Protein AF-A0A946MWN3-F1 (afdb_monomer_lite)

Structure (mmCIF, N/CA/C/O backbone):
data_AF-A0A946MWN3-F1
#
_entry.id   AF-A0A946MWN3-F1
#
loop_
_atom_site.group_PDB
_atom_site.id
_atom_site.type_symbol
_atom_site.label_atom_id
_atom_site.label_alt_id
_atom_site.label_comp_id
_atom_site.label_asym_id
_atom_site.label_entity_id
_atom_site.label_seq_id
_atom_site.pdbx_PDB_ins_code
_atom_site.Cartn_x
_atom_site.Cartn_y
_atom_site.Cartn_z
_atom_site.occupancy
_atom_site.B_iso_or_equiv
_atom_site.auth_seq_id
_atom_site.auth_comp_id
_atom_site.auth_asym_id
_atom_site.auth_atom_id
_atom_site.pdbx_PDB_model_num
ATOM 1 N N . MET A 1 1 ? -43.379 -12.597 64.087 1.00 39.34 1 MET A N 1
ATOM 2 C CA . MET A 1 1 ? -42.324 -12.100 63.186 1.00 39.34 1 MET A CA 1
ATOM 3 C C . MET A 1 1 ? -43.023 -11.659 61.920 1.00 39.34 1 MET A C 1
ATOM 5 O O . MET A 1 1 ? -43.486 -12.498 61.167 1.00 39.34 1 MET A O 1
ATOM 9 N N . THR A 1 2 ? -43.269 -10.362 61.793 1.00 41.56 2 THR A N 1
ATOM 10 C CA . THR A 1 2 ? -43.827 -9.764 60.580 1.00 41.56 2 THR A CA 1
ATOM 11 C C . THR A 1 2 ? -42.698 -9.641 59.570 1.00 41.56 2 THR A C 1
ATOM 13 O O . THR A 1 2 ? -41.766 -8.876 59.814 1.00 41.56 2 THR A O 1
ATOM 16 N N . ASP A 1 3 ? -42.780 -10.405 58.482 1.00 47.94 3 ASP A N 1
ATOM 17 C CA . ASP A 1 3 ? -41.996 -10.178 57.269 1.00 47.94 3 ASP A CA 1
ATOM 18 C C . ASP A 1 3 ? -42.293 -8.758 56.780 1.00 47.94 3 ASP A C 1
ATOM 20 O O . ASP A 1 3 ? -43.327 -8.482 56.167 1.00 47.94 3 ASP A O 1
ATOM 24 N N . GLN A 1 4 ? -41.401 -7.821 57.100 1.00 45.72 4 GLN A N 1
ATOM 25 C CA . GLN A 1 4 ? -41.305 -6.594 56.330 1.00 45.72 4 GLN A CA 1
ATOM 26 C C . GLN A 1 4 ? -40.763 -7.001 54.965 1.00 45.72 4 GLN A C 1
ATOM 28 O O . GLN A 1 4 ? -39.569 -7.252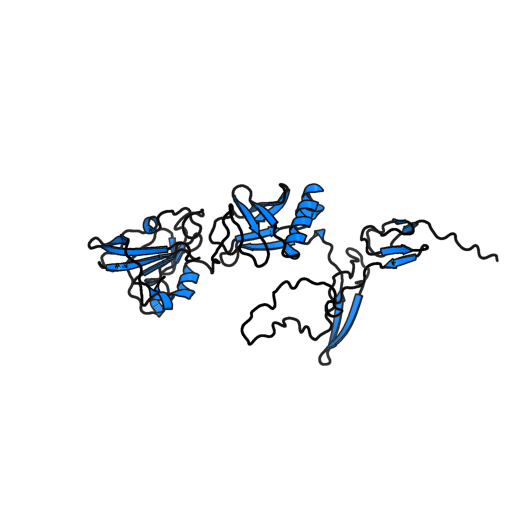 54.816 1.00 45.72 4 GLN A O 1
ATOM 33 N N . LEU A 1 5 ? -41.660 -7.078 53.980 1.00 51.81 5 LEU A N 1
ATOM 34 C CA . LEU A 1 5 ? -41.305 -7.027 52.568 1.00 51.81 5 LEU A CA 1
ATOM 35 C C . LEU A 1 5 ? -40.381 -5.820 52.381 1.00 51.81 5 LEU A C 1
ATOM 37 O O . LEU A 1 5 ? -40.824 -4.672 52.428 1.00 51.81 5 LEU A O 1
ATOM 41 N N . SER A 1 6 ? -39.084 -6.101 52.263 1.00 56.81 6 SER A N 1
ATOM 42 C CA . SER A 1 6 ? -38.049 -5.127 51.941 1.00 56.81 6 SER A CA 1
ATOM 43 C C . SER A 1 6 ? -38.525 -4.316 50.737 1.00 56.81 6 SER A C 1
ATOM 45 O O . SER A 1 6 ? -38.844 -4.884 49.691 1.00 56.81 6 SER A O 1
ATOM 47 N N . ALA A 1 7 ? -38.655 -2.998 50.905 1.00 61.56 7 ALA A N 1
ATOM 48 C CA . ALA A 1 7 ? -38.989 -2.107 49.806 1.00 61.56 7 ALA A CA 1
ATOM 49 C C . ALA A 1 7 ? -37.943 -2.309 48.700 1.00 61.56 7 ALA A C 1
ATOM 51 O O . ALA A 1 7 ? -36.755 -2.070 48.927 1.00 61.56 7 ALA A O 1
ATOM 52 N N . LYS A 1 8 ? -38.379 -2.809 47.535 1.00 62.56 8 LYS A N 1
ATOM 53 C CA . LYS A 1 8 ? -37.501 -3.061 46.387 1.00 62.56 8 LYS A CA 1
ATOM 54 C C . LYS A 1 8 ? -36.725 -1.784 46.063 1.00 62.56 8 LYS A C 1
ATOM 56 O O . LYS A 1 8 ? -37.310 -0.707 45.963 1.00 62.56 8 LYS A O 1
ATOM 61 N N . ALA A 1 9 ? -35.404 -1.903 45.961 1.00 65.94 9 ALA A N 1
ATOM 62 C CA . ALA A 1 9 ? -34.523 -0.755 45.817 1.00 65.94 9 ALA A CA 1
ATOM 63 C C . ALA A 1 9 ? -34.745 -0.056 44.464 1.00 65.94 9 ALA A C 1
ATOM 65 O O . ALA A 1 9 ? -34.622 -0.680 43.414 1.00 65.94 9 ALA A O 1
ATOM 66 N N . GLU A 1 10 ? -34.997 1.260 44.480 1.00 81.38 10 GLU A N 1
ATOM 67 C CA . GLU A 1 10 ? -35.130 2.078 43.256 1.00 81.38 10 GLU A CA 1
ATOM 68 C C . GLU A 1 10 ? -33.857 2.074 42.392 1.00 81.38 10 GLU A C 1
ATOM 70 O O . GLU A 1 10 ? -33.900 2.359 41.193 1.00 81.38 10 GLU A O 1
ATOM 75 N N . LYS A 1 11 ? -32.707 1.768 43.006 1.00 91.38 11 LYS A N 1
ATOM 76 C CA . LYS A 1 11 ? -31.413 1.608 42.347 1.00 91.38 11 LYS A CA 1
ATOM 77 C C . LYS A 1 11 ? -30.699 0.381 42.885 1.00 91.38 11 LYS A C 1
ATOM 79 O O . LYS A 1 11 ? -30.586 0.215 44.097 1.00 91.38 11 LYS A O 1
ATOM 84 N N . ILE A 1 12 ? -30.126 -0.398 41.980 1.00 93.69 12 ILE A N 1
ATOM 85 C CA . ILE A 1 12 ? -29.224 -1.502 42.314 1.00 93.69 12 ILE A CA 1
ATOM 86 C C . ILE A 1 12 ? -27.789 -1.130 41.963 1.00 93.69 12 ILE A C 1
ATOM 88 O O . ILE A 1 12 ? -27.546 -0.349 41.040 1.00 93.69 12 ILE A O 1
ATOM 92 N N . ARG A 1 13 ? -26.828 -1.698 42.691 1.00 93.38 13 ARG A N 1
ATOM 93 C CA . ARG A 1 13 ? -25.418 -1.665 42.302 1.00 93.38 13 ARG A CA 1
ATOM 94 C C . ARG A 1 13 ? -25.138 -2.915 41.478 1.00 93.38 13 ARG A C 1
ATOM 96 O O . ARG A 1 13 ? -25.217 -4.015 42.010 1.00 93.38 13 ARG A O 1
ATOM 103 N N . CYS A 1 14 ? -24.837 -2.739 40.198 1.00 90.00 14 CYS A N 1
ATOM 104 C CA . CYS A 1 14 ? -24.440 -3.841 39.333 1.00 90.00 14 CYS A CA 1
ATOM 105 C C . CYS A 1 14 ? -23.093 -4.396 39.805 1.00 90.00 14 CYS A C 1
ATOM 107 O O . CYS A 1 14 ? -22.176 -3.627 40.075 1.00 90.00 14 CYS A O 1
ATOM 109 N N . ASP A 1 15 ? -22.959 -5.712 39.898 1.00 87.19 15 ASP A N 1
ATOM 110 C CA . ASP A 1 15 ? -21.719 -6.402 40.260 1.00 87.19 15 ASP A CA 1
ATOM 111 C C . ASP A 1 15 ? -21.179 -7.272 39.112 1.00 87.19 15 ASP A C 1
ATOM 113 O O . ASP A 1 15 ? -20.209 -8.012 39.289 1.00 87.19 15 ASP A O 1
ATOM 117 N N . ALA A 1 16 ? -21.761 -7.155 37.915 1.00 82.94 16 ALA A N 1
ATOM 118 C CA . ALA A 1 16 ? -21.372 -7.934 36.744 1.00 82.94 16 ALA A CA 1
ATOM 119 C C . ALA A 1 16 ? -19.971 -7.597 36.199 1.00 82.94 16 ALA A C 1
ATOM 121 O O . ALA A 1 16 ? -19.378 -8.418 35.504 1.00 82.94 16 ALA A O 1
ATOM 122 N N . CYS A 1 17 ? -19.433 -6.409 36.499 1.00 80.31 17 CYS A N 1
ATOM 123 C CA . CYS A 1 17 ? -18.080 -6.000 36.113 1.00 80.31 17 CYS A CA 1
ATOM 124 C C . CYS A 1 17 ? -17.474 -4.987 37.112 1.00 80.31 17 CYS A C 1
ATOM 126 O O . CYS A 1 17 ? -18.215 -4.394 37.908 1.00 80.31 17 CYS A O 1
ATOM 128 N N . PRO A 1 18 ? -16.153 -4.717 37.045 1.00 79.38 18 PRO A N 1
ATOM 129 C CA . PRO A 1 18 ? -15.449 -3.806 37.962 1.00 79.38 18 PRO A CA 1
ATOM 130 C C . PRO A 1 18 ? -15.967 -2.370 38.033 1.00 79.38 18 PRO A C 1
ATOM 132 O O . PRO A 1 18 ? -15.724 -1.683 39.023 1.00 79.38 18 PRO A O 1
ATOM 135 N N . VAL A 1 19 ? -16.683 -1.900 37.007 1.00 83.12 19 VAL A N 1
ATOM 136 C CA . VAL A 1 19 ? -17.247 -0.538 36.975 1.00 83.12 19 VAL A CA 1
ATOM 137 C C . VAL A 1 19 ? -18.276 -0.337 38.089 1.00 83.12 19 VAL A C 1
ATOM 139 O O . VAL A 1 19 ? -18.429 0.767 38.606 1.00 83.12 19 VAL A O 1
ATOM 142 N N . MET A 1 20 ? -18.982 -1.404 38.467 1.00 87.50 20 MET A N 1
ATOM 143 C CA . MET A 1 20 ? -19.969 -1.415 39.545 1.00 87.50 20 MET A CA 1
ATOM 144 C C . MET A 1 20 ? -20.998 -0.269 39.494 1.00 87.50 20 MET A C 1
ATOM 146 O O . MET A 1 20 ? -21.282 0.381 40.505 1.00 87.50 20 MET A O 1
ATOM 150 N N . CYS A 1 21 ? -21.529 0.015 38.299 1.00 90.88 21 CYS A N 1
ATOM 151 C CA . CYS A 1 21 ? -22.448 1.133 38.080 1.00 90.88 21 CYS A CA 1
ATOM 152 C C . CYS A 1 21 ? -23.770 0.985 38.861 1.00 90.88 21 CYS A C 1
ATOM 154 O O . CYS A 1 21 ? -24.238 -0.124 39.125 1.00 90.88 21 CYS A O 1
ATOM 156 N N . PHE A 1 22 ? -24.389 2.118 39.207 1.00 94.62 22 PHE A N 1
ATOM 157 C CA . PHE A 1 22 ? -25.730 2.144 39.793 1.00 94.62 22 PHE A CA 1
ATOM 158 C C . PHE A 1 22 ? -26.790 2.235 38.697 1.00 94.62 22 PHE A C 1
ATOM 160 O O . PHE A 1 22 ? -26.746 3.148 37.872 1.00 94.62 22 PHE A O 1
ATOM 167 N N . ILE A 1 23 ? -27.759 1.323 38.724 1.00 95.06 23 ILE A N 1
ATOM 168 C CA . ILE A 1 23 ? -28.801 1.200 37.706 1.00 95.06 23 ILE A CA 1
ATOM 169 C C . ILE A 1 23 ? -30.158 1.487 38.346 1.00 95.06 23 ILE A C 1
ATOM 171 O O . ILE A 1 23 ? -30.576 0.792 39.272 1.00 95.06 23 ILE A O 1
ATOM 175 N N . ALA A 1 24 ? -30.834 2.534 37.874 1.00 94.62 24 ALA A N 1
ATOM 176 C CA . ALA A 1 24 ? -32.193 2.858 38.304 1.00 94.62 24 ALA A CA 1
ATOM 177 C C . ALA A 1 24 ? -33.219 1.895 37.699 1.00 94.62 24 ALA A C 1
ATOM 179 O O . ALA A 1 24 ? -32.980 1.339 36.630 1.00 94.62 24 ALA A O 1
ATOM 180 N N . GLU A 1 25 ? -34.352 1.717 38.375 1.00 94.00 25 GLU A N 1
ATOM 181 C CA . GLU A 1 25 ? -35.464 0.885 37.899 1.00 94.00 25 GLU A CA 1
ATOM 182 C C . GLU A 1 25 ? -35.840 1.201 36.440 1.00 94.00 25 GLU A C 1
ATOM 184 O O . GLU A 1 25 ? -35.997 2.365 36.054 1.00 94.00 25 GLU A O 1
ATOM 189 N N . GLY A 1 26 ? -35.952 0.154 35.618 1.00 91.50 26 GLY A N 1
ATOM 190 C CA . GLY A 1 26 ? -36.288 0.260 34.198 1.00 91.50 26 GLY A CA 1
ATOM 191 C C . GLY A 1 26 ? -35.200 0.893 33.323 1.00 91.50 26 GLY A C 1
ATOM 192 O O . GLY A 1 26 ? -35.480 1.257 32.179 1.00 91.50 26 GLY A O 1
ATOM 193 N N . LYS A 1 27 ? -33.973 1.071 33.833 1.00 94.12 27 LYS A N 1
ATOM 194 C CA . LYS A 1 27 ? -32.821 1.575 33.070 1.00 94.12 27 LYS A CA 1
ATOM 195 C C . LYS A 1 27 ? -31.782 0.487 32.842 1.00 94.12 27 LYS A C 1
ATOM 197 O O . LYS A 1 27 ? -31.680 -0.467 33.612 1.00 94.12 27 LYS A O 1
ATOM 202 N N . SER A 1 28 ? -30.996 0.670 31.788 1.00 93.19 28 SER A N 1
ATOM 203 C CA . SER A 1 28 ? -29.777 -0.083 31.542 1.00 93.19 28 SER A CA 1
ATOM 204 C C . SER A 1 28 ? -28.592 0.520 32.305 1.00 93.19 28 SER A C 1
ATOM 206 O O . SER A 1 28 ? -28.575 1.703 32.659 1.00 93.19 28 SER A O 1
ATOM 208 N N . GLY A 1 29 ? -27.609 -0.320 32.615 1.00 90.44 29 GLY A N 1
ATOM 209 C CA . GLY A 1 29 ? -26.315 0.100 33.135 1.00 90.44 29 GLY A CA 1
ATOM 210 C C . GLY A 1 29 ? -25.422 0.675 32.040 1.00 90.44 29 GLY A C 1
ATOM 211 O O . GLY A 1 29 ? -25.755 0.632 30.865 1.00 90.44 29 GLY A O 1
ATOM 212 N N . ALA A 1 30 ? -24.238 1.156 32.420 1.00 86.38 30 ALA A N 1
ATOM 213 C CA . ALA A 1 30 ? -23.330 1.867 31.510 1.00 86.38 30 ALA A CA 1
ATOM 214 C C . ALA A 1 30 ? -22.860 1.061 30.279 1.00 86.38 30 ALA A C 1
ATOM 216 O O . ALA A 1 30 ? -22.346 1.646 29.335 1.00 86.38 30 ALA A O 1
ATOM 217 N N . CYS A 1 31 ? -22.992 -0.267 30.308 1.00 82.75 31 CYS A N 1
ATOM 218 C CA . CYS A 1 31 ? -22.649 -1.151 29.193 1.00 82.75 31 CYS A CA 1
ATOM 219 C C . CYS A 1 31 ? -23.854 -1.551 28.330 1.00 82.75 31 CYS A C 1
ATOM 221 O O . CYS A 1 31 ? -23.680 -2.348 27.418 1.00 82.75 31 CYS A O 1
ATOM 223 N N . ASP A 1 32 ? -25.066 -1.118 28.684 1.00 86.69 32 ASP A N 1
ATOM 224 C CA . ASP A 1 32 ? -26.346 -1.512 28.081 1.00 86.69 32 ASP A CA 1
ATOM 225 C C . ASP A 1 32 ? -26.702 -3.014 28.108 1.00 86.69 32 ASP A C 1
ATOM 227 O O . ASP A 1 32 ? -27.804 -3.403 27.734 1.00 86.69 32 ASP A O 1
ATOM 231 N N . ARG A 1 33 ? -25.834 -3.868 28.666 1.00 84.50 33 ARG A N 1
ATOM 232 C CA . ARG A 1 33 ? -26.037 -5.329 28.758 1.00 84.50 33 ARG A CA 1
ATOM 233 C C . ARG A 1 33 ? -26.806 -5.791 29.974 1.00 84.50 33 ARG A C 1
ATOM 235 O O . ARG A 1 33 ? -27.257 -6.931 30.005 1.00 84.50 33 ARG A O 1
ATOM 242 N N . TYR A 1 34 ? -26.896 -4.950 30.993 1.00 89.44 34 TYR A N 1
ATOM 243 C CA . TYR A 1 34 ? -27.594 -5.267 32.228 1.00 89.44 34 TYR A CA 1
ATOM 244 C C . TYR A 1 34 ? -28.577 -4.160 32.557 1.00 89.44 34 TYR A C 1
ATOM 246 O O . TYR A 1 34 ? -28.272 -2.989 32.340 1.00 89.44 34 TYR A O 1
ATOM 254 N N . ALA A 1 35 ? -29.725 -4.520 33.112 1.00 93.25 35 ALA A N 1
ATOM 255 C CA . ALA A 1 35 ? -30.740 -3.580 33.558 1.00 93.25 35 ALA A CA 1
ATOM 256 C C . ALA A 1 35 ? -31.248 -3.929 34.949 1.00 93.25 35 ALA A C 1
ATOM 258 O O . ALA A 1 35 ? -31.127 -5.066 35.403 1.00 93.25 35 ALA A O 1
ATOM 259 N N . ASN A 1 36 ? -31.823 -2.928 35.607 1.00 94.81 36 ASN A N 1
ATOM 260 C CA . ASN A 1 36 ? -32.589 -3.125 36.826 1.00 94.81 36 ASN A CA 1
ATOM 261 C C . ASN A 1 36 ? -34.055 -3.351 36.455 1.00 94.81 36 ASN A C 1
ATOM 263 O O . ASN A 1 36 ? -34.690 -2.452 35.896 1.00 94.81 36 ASN A O 1
ATOM 267 N N . HIS A 1 37 ? -34.574 -4.534 36.765 1.00 93.38 37 HIS A N 1
ATOM 268 C CA . HIS A 1 37 ? -35.987 -4.845 36.612 1.00 93.38 37 HIS A CA 1
ATOM 269 C C . HIS A 1 37 ? -36.546 -5.365 37.931 1.00 93.38 37 HIS A C 1
ATOM 271 O O . HIS A 1 37 ? -36.250 -6.479 38.352 1.00 93.38 37 HIS A O 1
ATOM 277 N N . GLY A 1 38 ? -37.349 -4.547 38.604 1.00 90.38 38 GLY A N 1
ATOM 278 C CA . GLY A 1 38 ? -37.934 -4.882 39.894 1.00 90.38 38 GLY A CA 1
ATOM 279 C C . GLY A 1 38 ? -36.901 -5.086 41.003 1.00 90.38 38 GLY A C 1
ATOM 280 O O . GLY A 1 38 ? -37.138 -5.916 41.882 1.00 90.38 38 GLY A O 1
ATOM 281 N N . GLY A 1 39 ? -35.780 -4.363 40.980 1.00 90.00 39 GLY A N 1
ATOM 282 C CA . GLY A 1 39 ? -34.673 -4.548 41.924 1.00 90.00 39 GLY A CA 1
ATOM 283 C C . GLY A 1 39 ? -33.753 -5.733 41.608 1.00 90.00 39 GLY A C 1
ATOM 284 O O . GLY A 1 39 ? -32.830 -5.988 42.380 1.00 90.00 39 GLY A O 1
ATOM 285 N N . ASP A 1 40 ? -33.981 -6.438 40.497 1.00 90.81 40 ASP A N 1
ATOM 286 C CA . ASP A 1 40 ? -33.158 -7.557 40.050 1.00 90.81 40 ASP A CA 1
ATOM 287 C C . ASP A 1 40 ? -32.249 -7.127 38.890 1.00 90.81 40 ASP A C 1
ATOM 289 O O . ASP A 1 40 ? -32.667 -6.418 37.969 1.00 90.81 40 ASP A O 1
ATOM 293 N N . LEU A 1 41 ? -30.988 -7.567 38.925 1.00 90.56 41 LEU A N 1
ATOM 294 C CA . LEU A 1 41 ? -30.047 -7.368 37.826 1.00 90.56 41 LEU A CA 1
ATOM 295 C C . LEU A 1 41 ? -30.332 -8.396 36.727 1.00 90.56 41 LEU A C 1
ATOM 297 O O . LEU A 1 41 ? -30.008 -9.574 36.873 1.00 90.56 41 LEU A O 1
ATOM 301 N N . ILE A 1 42 ? -30.904 -7.952 35.612 1.00 90.62 42 ILE A N 1
ATOM 302 C CA . ILE A 1 42 ? -31.195 -8.809 34.459 1.00 90.62 42 ILE A CA 1
ATOM 303 C C . ILE A 1 42 ? -30.223 -8.531 33.316 1.00 90.62 42 ILE A C 1
ATOM 305 O O . ILE A 1 42 ? -29.808 -7.391 33.114 1.00 90.62 42 ILE A O 1
ATOM 309 N N . ARG A 1 43 ? -29.862 -9.565 32.550 1.00 86.31 43 ARG A N 1
ATOM 310 C CA . ARG A 1 43 ? -29.075 -9.415 31.320 1.00 86.31 43 ARG A CA 1
ATOM 311 C C . ARG A 1 43 ? -30.012 -9.108 30.148 1.00 86.31 43 ARG A C 1
ATOM 313 O O . ARG A 1 43 ? -31.004 -9.805 29.968 1.00 86.31 43 ARG A O 1
ATOM 320 N N . LEU A 1 44 ? -29.689 -8.079 29.372 1.00 85.00 44 LEU A N 1
ATOM 321 C CA . LEU A 1 44 ? -30.447 -7.630 28.203 1.00 85.00 44 LEU A CA 1
ATOM 322 C C . LEU A 1 44 ? -29.923 -8.205 26.884 1.00 85.00 44 LEU A C 1
ATOM 324 O O . LEU A 1 44 ? -30.694 -8.342 25.941 1.00 85.00 44 LEU A O 1
ATOM 328 N N . ASP A 1 45 ? -28.632 -8.533 26.824 1.00 76.00 45 ASP A N 1
ATOM 329 C CA . ASP A 1 45 ? -27.951 -8.909 25.583 1.00 76.00 45 ASP A CA 1
ATOM 330 C C . ASP A 1 45 ? -27.464 -10.370 25.649 1.00 76.00 45 ASP A C 1
ATOM 332 O O . ASP A 1 45 ? -26.674 -10.703 26.546 1.00 76.00 45 ASP A O 1
ATOM 336 N N . PRO A 1 46 ? -27.957 -11.281 24.790 1.00 73.56 46 PRO A N 1
ATOM 337 C CA . PRO A 1 46 ? -27.544 -12.679 24.804 1.00 73.56 46 PRO A CA 1
ATOM 338 C C . PRO A 1 46 ? -26.110 -12.864 24.286 1.00 73.56 46 PRO A C 1
ATOM 340 O O . PRO A 1 46 ? -25.561 -12.039 23.560 1.00 73.56 46 PRO A O 1
ATOM 343 N N . LEU A 1 47 ? -25.499 -13.996 24.640 1.00 74.88 47 LEU A N 1
ATOM 344 C CA . LEU A 1 47 ? -24.249 -14.422 24.013 1.00 74.88 47 LEU A CA 1
ATOM 345 C C . LEU A 1 47 ? -24.479 -14.651 22.513 1.00 74.88 47 LEU A C 1
ATOM 347 O O . LEU A 1 47 ? -25.421 -15.350 22.134 1.00 74.88 47 LEU A O 1
ATOM 351 N N . THR A 1 48 ? -23.606 -14.102 21.668 1.00 69.75 48 THR A N 1
ATOM 352 C CA . THR A 1 48 ? -23.730 -14.259 20.216 1.00 69.75 48 THR A CA 1
ATOM 353 C C . THR A 1 48 ? -23.158 -15.603 19.764 1.00 69.75 48 THR A C 1
ATOM 355 O O . THR A 1 48 ? -21.945 -15.830 19.797 1.00 69.75 48 THR A O 1
ATOM 358 N N . VAL A 1 49 ? -24.047 -16.479 19.292 1.00 71.31 49 VAL A N 1
ATOM 359 C CA . VAL A 1 49 ? -23.715 -17.733 18.597 1.00 71.31 49 VAL A CA 1
ATOM 360 C C . VAL A 1 49 ? -23.980 -17.512 17.111 1.00 71.31 49 VAL A C 1
ATOM 362 O O . VAL A 1 49 ? -25.136 -17.328 16.726 1.00 71.31 49 VAL A O 1
ATOM 365 N N . ILE A 1 50 ? -22.938 -17.484 16.277 1.00 66.50 50 ILE A N 1
ATOM 366 C CA . ILE A 1 50 ? -23.062 -17.123 14.851 1.00 66.50 50 ILE A CA 1
ATOM 367 C C . ILE A 1 50 ? -24.037 -18.071 14.133 1.00 66.50 50 ILE A C 1
ATOM 369 O O . ILE A 1 50 ? -24.895 -17.636 13.367 1.00 66.50 50 ILE A O 1
ATOM 373 N N . GLU A 1 51 ? -23.984 -19.360 14.459 1.00 65.88 51 GLU A N 1
ATOM 374 C CA . GLU A 1 51 ? -24.808 -20.420 13.876 1.00 65.88 51 GLU A CA 1
ATOM 375 C C . GLU A 1 51 ? -26.295 -20.302 14.246 1.00 65.88 51 GLU A C 1
ATOM 377 O O . GLU A 1 51 ? -27.137 -20.934 13.612 1.00 65.88 51 GLU A O 1
ATOM 382 N N . SER A 1 52 ? -26.645 -19.474 15.239 1.00 62.84 52 SER A N 1
ATOM 383 C CA . SER A 1 52 ? -28.043 -19.213 15.610 1.00 62.84 52 SER A CA 1
ATOM 384 C C . SER A 1 52 ? -28.771 -18.247 14.660 1.00 62.84 52 SER A C 1
ATOM 386 O O . SER A 1 52 ? -29.951 -17.964 14.863 1.00 62.84 52 SER A O 1
ATOM 388 N N . GLY A 1 53 ? -28.100 -17.771 13.602 1.00 59.31 53 GLY A N 1
ATOM 389 C CA . GLY A 1 53 ? -28.697 -16.918 12.570 1.00 59.31 53 GLY A CA 1
ATOM 390 C C . GLY A 1 53 ? -28.682 -15.425 12.901 1.00 59.31 53 GLY A C 1
ATOM 391 O O . GLY A 1 53 ? -29.506 -14.674 12.379 1.00 59.31 53 GLY A O 1
ATOM 392 N N . VAL A 1 54 ? -27.766 -14.985 13.769 1.00 61.84 54 VAL A N 1
ATOM 393 C CA . VAL A 1 54 ? -27.571 -13.558 14.065 1.00 61.84 54 VAL A CA 1
ATOM 394 C C . VAL A 1 54 ? -27.085 -12.793 12.823 1.00 61.84 54 VAL A C 1
ATOM 396 O O . VAL A 1 54 ? -26.283 -13.330 12.055 1.00 61.84 54 VAL A O 1
ATOM 399 N N . PRO A 1 55 ? -27.529 -11.539 12.602 1.00 60.25 55 PRO A N 1
ATOM 400 C CA . PRO A 1 55 ? -26.990 -10.707 11.532 1.00 60.25 55 PRO A CA 1
ATOM 401 C C . PRO A 1 55 ? -25.481 -10.502 11.722 1.00 60.25 55 PRO A C 1
ATOM 403 O O . PRO A 1 55 ? -25.051 -9.904 12.705 1.00 60.25 55 PRO A O 1
ATOM 406 N N . ALA A 1 56 ? -24.677 -11.000 10.785 1.00 63.56 56 ALA A N 1
ATOM 407 C CA . ALA A 1 56 ? -23.223 -10.885 10.806 1.00 63.56 56 ALA A CA 1
ATOM 408 C C . ALA A 1 56 ? -22.707 -10.484 9.421 1.00 63.56 56 ALA A C 1
ATOM 410 O O . ALA A 1 56 ? -23.215 -10.943 8.395 1.00 63.56 56 ALA A O 1
ATOM 411 N N . VAL A 1 57 ? -21.682 -9.633 9.386 1.00 56.34 57 VAL A N 1
ATOM 412 C CA . VAL A 1 57 ? -20.999 -9.264 8.143 1.00 56.34 57 VAL A CA 1
ATOM 413 C C . VAL A 1 57 ? -19.890 -10.277 7.890 1.00 56.34 57 VAL A C 1
ATOM 415 O O . VAL A 1 57 ? -18.945 -10.387 8.670 1.00 56.34 57 VAL A O 1
ATOM 418 N N . ALA A 1 58 ? -19.985 -11.017 6.786 1.00 61.88 58 ALA A N 1
ATOM 419 C CA . ALA A 1 58 ? -18.884 -11.860 6.340 1.00 61.88 58 ALA A CA 1
ATOM 420 C C . ALA A 1 58 ? -17.699 -10.969 5.927 1.00 61.88 58 ALA A C 1
ATOM 422 O O . ALA A 1 58 ? -17.795 -10.189 4.974 1.00 61.88 58 ALA A O 1
ATOM 423 N N . PHE A 1 59 ? -16.587 -11.077 6.660 1.00 48.22 59 PHE A N 1
ATOM 424 C CA . PHE A 1 59 ? -15.364 -10.312 6.390 1.00 48.22 59 PHE A CA 1
ATOM 425 C C . PHE A 1 59 ? -14.671 -10.766 5.091 1.00 48.22 59 PHE A C 1
ATOM 427 O O . PHE A 1 59 ? -14.079 -9.953 4.387 1.00 48.22 59 PHE A O 1
ATOM 434 N N . LEU A 1 60 ? -14.812 -12.045 4.728 1.00 51.44 60 LEU A N 1
ATOM 435 C CA . LEU A 1 60 ? -14.410 -12.597 3.435 1.00 51.44 60 LEU A CA 1
ATOM 436 C C . LEU A 1 60 ? -15.674 -12.968 2.657 1.00 51.44 60 LEU A C 1
ATOM 438 O O . LEU A 1 60 ? -16.473 -13.787 3.110 1.00 51.44 60 LEU A O 1
ATOM 442 N N . GLY A 1 61 ? -15.884 -12.325 1.509 1.00 49.38 61 GLY A N 1
ATOM 443 C CA . GLY A 1 61 ? -17.005 -12.646 0.635 1.00 49.38 61 GLY A CA 1
ATOM 444 C C . GLY A 1 61 ? -16.850 -14.056 0.075 1.00 49.38 61 GLY A C 1
ATOM 445 O O . GLY A 1 61 ? -15.851 -14.362 -0.562 1.00 49.38 61 GLY A O 1
ATOM 446 N N . THR A 1 62 ? -17.862 -14.898 0.245 1.00 47.22 62 THR A N 1
ATOM 447 C CA . THR A 1 62 ? -18.018 -16.178 -0.469 1.00 47.22 62 THR A CA 1
ATOM 448 C C . THR A 1 62 ? -18.460 -15.982 -1.930 1.00 47.22 62 THR A C 1
ATOM 450 O O . THR A 1 62 ? -19.082 -16.861 -2.521 1.00 47.22 62 THR A O 1
ATOM 453 N N . GLY A 1 63 ? -18.174 -14.816 -2.516 1.00 44.91 63 GLY A N 1
ATOM 454 C CA . GLY A 1 63 ? -18.482 -14.491 -3.905 1.00 44.91 63 GLY A CA 1
ATOM 455 C C . GLY A 1 63 ? -17.286 -14.792 -4.802 1.00 44.91 63 GLY A C 1
ATOM 456 O O . GLY A 1 63 ? -16.253 -14.145 -4.666 1.00 44.91 63 GLY A O 1
ATOM 457 N N . ASP A 1 64 ? -17.463 -15.761 -5.702 1.00 46.44 64 ASP A N 1
ATOM 458 C CA . ASP A 1 64 ? -16.605 -16.094 -6.850 1.00 46.44 64 ASP A CA 1
ATOM 459 C C . ASP A 1 64 ? -15.192 -16.648 -6.569 1.00 46.44 64 ASP A C 1
ATOM 461 O O . ASP A 1 64 ? -14.214 -16.264 -7.210 1.00 46.44 64 ASP A O 1
ATOM 465 N N . ALA A 1 65 ? -15.074 -17.645 -5.683 1.00 43.19 65 ALA A N 1
ATOM 466 C CA . ALA A 1 65 ? -13.897 -18.521 -5.667 1.00 43.19 65 ALA A CA 1
ATOM 467 C C . ALA A 1 65 ? -14.060 -19.688 -6.676 1.00 43.19 65 ALA A C 1
ATOM 469 O O . ALA A 1 65 ? -15.054 -20.420 -6.599 1.00 43.19 65 ALA A O 1
ATOM 470 N N . PRO A 1 66 ? -13.098 -19.918 -7.598 1.00 42.50 66 PRO A N 1
ATOM 471 C CA . PRO A 1 66 ? -13.063 -21.108 -8.442 1.00 42.50 66 PRO A CA 1
ATOM 472 C C . PRO A 1 66 ? -12.924 -22.365 -7.575 1.00 42.50 66 PRO A C 1
ATOM 474 O O . PRO A 1 66 ? -12.145 -22.404 -6.626 1.00 42.50 66 PRO A O 1
ATOM 477 N N . SER A 1 67 ? -13.691 -23.393 -7.926 1.00 55.31 67 SER A N 1
ATOM 478 C CA . SER A 1 67 ? -13.720 -24.741 -7.348 1.00 55.31 67 SER A CA 1
ATOM 479 C C . SER A 1 67 ? -12.403 -25.239 -6.725 1.00 55.31 67 SER A C 1
ATOM 481 O O . SER A 1 67 ? -11.410 -25.396 -7.437 1.00 55.31 67 SER A O 1
ATOM 483 N N . GLY A 1 68 ? -12.441 -25.627 -5.442 1.00 50.59 68 GLY A N 1
ATOM 484 C CA . GLY A 1 68 ? -11.465 -26.569 -4.872 1.00 50.59 68 GLY A CA 1
ATOM 485 C C . GLY A 1 68 ? -11.045 -26.367 -3.415 1.00 50.59 68 GLY A C 1
ATOM 486 O O . GLY A 1 68 ? -10.384 -27.244 -2.869 1.00 50.59 68 GLY A O 1
ATOM 487 N N . TRP A 1 69 ? -11.436 -25.270 -2.769 1.00 52.47 69 TRP A N 1
ATOM 488 C CA . TRP A 1 69 ? -11.212 -25.042 -1.338 1.00 52.47 69 TRP A CA 1
ATOM 489 C C . TRP A 1 69 ? -12.522 -24.576 -0.700 1.00 52.47 69 TRP A C 1
ATOM 491 O O . TRP A 1 69 ? -13.137 -23.641 -1.204 1.00 52.47 69 TRP A O 1
ATOM 501 N N . ASP A 1 70 ? -12.980 -25.234 0.369 1.00 53.28 70 ASP A N 1
ATOM 502 C CA . ASP A 1 70 ? -14.239 -24.881 1.048 1.00 53.28 70 ASP A CA 1
ATOM 503 C C . ASP A 1 70 ? -14.082 -23.741 2.072 1.00 53.28 70 ASP A C 1
ATOM 505 O O . ASP A 1 70 ? -15.053 -23.365 2.725 1.00 53.28 70 ASP A O 1
ATOM 509 N N . GLY A 1 71 ? -12.879 -23.159 2.180 1.00 52.81 71 GLY A N 1
ATOM 510 C CA . GLY A 1 71 ? -12.613 -21.953 2.968 1.00 52.81 71 GLY A CA 1
ATOM 511 C C . GLY A 1 71 ? -12.599 -22.161 4.482 1.00 52.81 71 GLY A C 1
ATOM 512 O O . GLY A 1 71 ? -12.478 -21.188 5.228 1.00 52.81 71 GLY A O 1
ATOM 513 N N . ASP A 1 72 ? -12.728 -23.399 4.961 1.00 54.28 72 ASP A N 1
ATOM 514 C CA . ASP A 1 72 ? -13.040 -23.644 6.363 1.00 54.28 72 ASP A CA 1
ATOM 515 C C . ASP A 1 72 ? -11.790 -23.695 7.262 1.00 54.28 72 ASP A C 1
ATOM 517 O O . ASP A 1 72 ? -11.254 -24.755 7.587 1.00 54.28 72 ASP A O 1
ATOM 521 N N . MET A 1 73 ? -11.301 -22.521 7.678 1.00 46.69 73 MET A N 1
ATOM 522 C CA . MET A 1 73 ? -10.132 -22.398 8.567 1.00 46.69 73 MET A CA 1
ATOM 523 C C . MET A 1 73 ? -10.385 -22.881 10.010 1.00 46.69 73 MET A C 1
ATOM 525 O O . MET A 1 73 ? -9.427 -23.110 10.747 1.00 46.69 73 MET A O 1
ATOM 529 N N . ILE A 1 74 ? -11.648 -23.009 10.430 1.00 49.84 74 ILE A N 1
ATOM 530 C CA . ILE A 1 74 ? -12.068 -23.218 11.833 1.00 49.84 74 ILE A CA 1
ATOM 531 C C . ILE A 1 74 ? -13.039 -24.390 12.020 1.00 49.84 74 ILE A C 1
ATOM 533 O O . ILE A 1 74 ? -13.438 -24.685 13.144 1.00 49.84 74 ILE A O 1
ATOM 537 N N . GLN A 1 75 ? -13.372 -25.101 10.945 1.00 53.25 75 GLN A N 1
ATOM 538 C CA . GLN A 1 75 ? -14.402 -26.132 10.917 1.00 53.25 75 GLN A CA 1
ATOM 539 C C . GLN A 1 75 ? -15.785 -25.593 11.322 1.00 53.25 75 GLN A C 1
ATOM 541 O O . GLN A 1 75 ? -16.358 -26.057 12.302 1.00 53.25 75 GLN A O 1
ATOM 546 N N . ALA A 1 76 ? -16.349 -24.651 10.559 1.00 51.59 76 ALA A N 1
ATOM 547 C CA . ALA A 1 76 ? -17.660 -24.005 10.738 1.00 51.59 76 ALA A CA 1
ATOM 548 C C . ALA A 1 76 ? -18.870 -24.967 10.824 1.00 51.59 76 ALA A C 1
ATOM 550 O O . ALA A 1 76 ? -19.999 -24.542 11.054 1.00 51.59 76 ALA A O 1
ATOM 551 N N . ARG A 1 77 ? -18.659 -26.281 10.659 1.00 53.38 77 ARG A N 1
ATOM 552 C CA . ARG A 1 77 ? -19.631 -27.328 11.030 1.00 53.38 77 ARG A CA 1
ATOM 553 C C . ARG A 1 77 ? -19.677 -27.609 12.543 1.00 53.38 77 ARG A C 1
ATOM 555 O O . ARG A 1 77 ? -20.526 -28.379 12.986 1.00 53.38 77 ARG A O 1
ATOM 562 N N . ARG A 1 78 ? -18.764 -27.030 13.328 1.00 60.62 78 ARG A N 1
ATOM 563 C CA . ARG A 1 78 ? -18.711 -27.077 14.797 1.00 60.62 78 ARG A CA 1
ATOM 564 C C . ARG A 1 78 ? -19.461 -25.872 15.365 1.00 60.62 78 ARG A C 1
ATOM 566 O O . ARG A 1 78 ? -19.415 -24.803 14.775 1.00 60.62 78 ARG A O 1
ATOM 573 N N . GLN A 1 79 ? -20.112 -26.024 16.518 1.00 62.50 79 GLN A N 1
ATOM 574 C CA . GLN A 1 79 ? -20.678 -24.880 17.240 1.00 62.50 79 GLN A CA 1
ATOM 575 C C . GLN A 1 79 ? -19.529 -23.982 17.724 1.00 62.50 79 GLN A C 1
ATOM 577 O O . GLN A 1 79 ? -18.782 -24.371 18.627 1.00 62.50 79 GLN A O 1
ATOM 582 N N . PHE A 1 80 ? -19.356 -22.806 17.118 1.00 66.62 80 PHE A N 1
ATOM 583 C CA . PHE A 1 80 ? -18.299 -21.866 17.469 1.00 66.62 80 PHE A CA 1
ATOM 584 C C . PHE A 1 80 ? -18.849 -20.711 18.308 1.00 66.62 80 PHE A C 1
ATOM 586 O O . PHE A 1 80 ? -19.567 -19.825 17.847 1.00 66.62 80 PHE A O 1
ATOM 593 N N . VAL A 1 81 ? -18.473 -20.698 19.584 1.00 72.00 81 VAL A N 1
ATOM 594 C CA . VAL A 1 81 ? -18.875 -19.636 20.507 1.00 72.00 81 VAL A CA 1
ATOM 595 C C . VAL A 1 81 ? -17.910 -18.462 20.377 1.00 72.00 81 VAL A C 1
ATOM 597 O O . VAL A 1 81 ? -16.733 -18.571 20.721 1.00 72.00 81 VAL A O 1
ATOM 600 N N . THR A 1 82 ? -18.413 -17.321 19.906 1.00 73.56 82 THR A N 1
ATOM 601 C CA . THR A 1 82 ? -17.638 -16.074 19.887 1.00 73.56 82 THR A CA 1
ATOM 602 C C . THR A 1 82 ? -17.666 -15.389 21.251 1.00 73.56 82 THR A C 1
ATOM 604 O O . THR A 1 82 ? -18.562 -15.611 22.062 1.00 73.56 82 THR A O 1
ATOM 607 N N . ALA A 1 83 ? -16.706 -14.498 21.500 1.00 76.06 83 ALA A N 1
ATOM 608 C CA . ALA A 1 83 ? -16.732 -13.637 22.682 1.00 76.06 83 ALA A CA 1
ATOM 609 C C . ALA A 1 83 ? -17.660 -12.412 22.533 1.00 76.06 83 ALA A C 1
ATOM 611 O O . ALA A 1 83 ? -17.771 -11.613 23.465 1.00 76.06 83 ALA A O 1
ATOM 612 N N . VAL A 1 84 ? -18.321 -12.237 21.382 1.00 76.31 84 VAL A N 1
ATOM 613 C CA . VAL A 1 84 ? -19.199 -11.088 21.130 1.00 76.31 84 VAL A CA 1
ATOM 614 C C . VAL A 1 84 ? -20.442 -11.201 22.006 1.00 76.31 84 VAL A C 1
ATOM 616 O O . VAL A 1 84 ? -21.129 -12.225 22.029 1.00 76.31 84 VAL A O 1
ATOM 619 N N . GLY A 1 85 ? -20.704 -10.152 22.784 1.00 74.69 85 GLY A N 1
ATOM 620 C CA . GLY A 1 85 ? -21.790 -10.162 23.756 1.00 74.69 85 GLY A CA 1
ATOM 621 C C . GLY A 1 85 ? -21.532 -11.086 24.947 1.00 74.69 85 GLY A C 1
ATOM 622 O O . GLY A 1 85 ? -22.452 -11.309 25.723 1.00 74.69 85 GLY A O 1
ATOM 623 N N . ALA A 1 86 ? -20.314 -11.615 25.151 1.00 78.44 86 ALA A N 1
ATOM 624 C CA . ALA A 1 86 ? -19.974 -12.371 26.362 1.00 78.44 86 ALA A CA 1
ATOM 625 C C . ALA A 1 86 ? -19.905 -11.450 27.593 1.00 78.44 86 ALA A C 1
ATOM 627 O O . ALA A 1 86 ? -20.306 -11.827 28.698 1.00 78.44 86 ALA A O 1
ATOM 628 N N . GLY A 1 87 ? -19.504 -10.193 27.399 1.00 76.56 87 GLY A N 1
ATOM 629 C CA . GLY A 1 87 ? -19.125 -9.309 28.488 1.00 76.56 87 GLY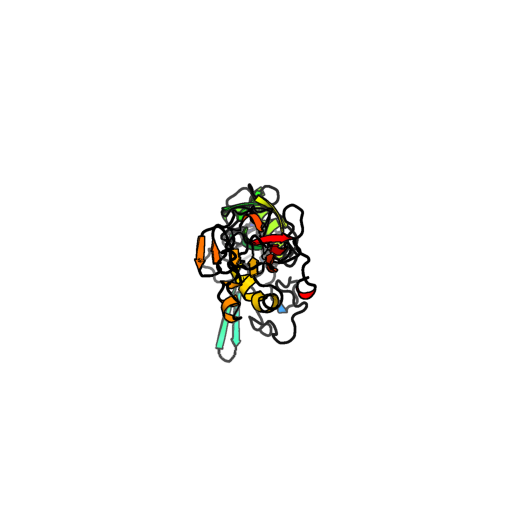 A CA 1
ATOM 630 C C . GLY A 1 87 ? -17.707 -9.586 28.973 1.00 76.56 87 GLY A C 1
ATOM 631 O O . GLY A 1 87 ? -17.076 -10.582 28.619 1.00 76.56 87 GLY A O 1
ATOM 632 N N . THR A 1 88 ? -17.197 -8.665 29.782 1.00 75.44 88 THR A N 1
ATOM 633 C CA . THR A 1 88 ? -15.848 -8.752 30.326 1.00 75.44 88 THR A CA 1
ATOM 634 C C . THR A 1 88 ? -15.884 -8.553 31.823 1.00 75.44 88 THR A C 1
ATOM 636 O O . THR A 1 88 ? -16.568 -7.660 32.332 1.00 75.44 88 THR A O 1
ATOM 639 N N . THR A 1 89 ? -15.140 -9.394 32.522 1.00 72.81 89 THR A N 1
ATOM 640 C CA . THR A 1 89 ? -14.798 -9.159 33.917 1.00 72.81 89 THR A CA 1
ATOM 641 C C . THR A 1 89 ? -13.472 -8.420 34.027 1.00 72.81 89 THR A C 1
ATOM 643 O O . THR A 1 89 ? -13.143 -7.985 35.112 1.00 72.81 89 THR A O 1
ATOM 646 N N . TYR A 1 90 ? -12.713 -8.204 32.948 1.00 71.25 90 TYR A N 1
ATOM 647 C CA . TYR A 1 90 ? -11.410 -7.539 33.024 1.00 71.25 90 TYR A CA 1
ATOM 648 C C . TYR A 1 90 ? -11.503 -6.102 33.592 1.00 71.25 90 TYR A C 1
ATOM 650 O O . TYR A 1 90 ? -12.419 -5.363 33.215 1.00 71.25 90 TYR A O 1
ATOM 658 N N . PRO A 1 91 ? -10.545 -5.654 34.434 1.00 65.81 91 PRO A N 1
ATOM 659 C CA . PRO A 1 91 ? -9.410 -6.389 35.013 1.00 65.81 91 PRO A CA 1
ATOM 660 C C . PRO A 1 91 ? -9.724 -7.010 36.397 1.00 65.81 91 PRO A C 1
ATOM 662 O O . PRO A 1 91 ? -9.045 -6.719 37.378 1.00 65.81 91 PRO A O 1
ATOM 665 N N . ASP A 1 92 ? -10.769 -7.831 36.514 1.00 72.12 92 ASP A N 1
ATOM 666 C CA . ASP A 1 92 ? -11.149 -8.552 37.745 1.00 72.12 92 ASP A CA 1
ATOM 667 C C . ASP A 1 92 ? -10.597 -9.990 37.766 1.00 72.12 92 ASP A C 1
ATOM 669 O O . ASP A 1 92 ? -10.247 -10.563 36.736 1.00 72.12 92 ASP A O 1
ATOM 673 N N . TYR A 1 93 ? -10.580 -10.602 38.951 1.00 72.44 93 TYR A N 1
ATOM 674 C CA . TYR A 1 93 ? -10.276 -12.019 39.175 1.00 72.44 93 TYR A CA 1
ATOM 675 C C . TYR A 1 93 ? -11.475 -12.942 38.901 1.00 72.44 93 TYR A C 1
ATOM 677 O O . TYR A 1 93 ? -11.352 -14.165 39.003 1.00 72.44 93 TYR A O 1
ATOM 685 N N . LYS A 1 94 ? -12.653 -12.381 38.591 1.00 78.44 94 LYS A N 1
ATOM 686 C CA . LYS A 1 94 ? -13.845 -13.166 38.252 1.00 78.44 94 LYS A CA 1
ATOM 687 C C . LYS A 1 94 ? -13.609 -13.975 36.963 1.00 78.44 94 LYS A C 1
ATOM 689 O O . LYS A 1 94 ? -13.190 -13.379 35.966 1.00 78.44 94 LYS A O 1
ATOM 694 N N . PRO A 1 95 ? -13.908 -15.292 36.952 1.00 78.44 95 PRO A N 1
ATOM 695 C CA . PRO A 1 95 ? -13.804 -16.124 35.756 1.00 78.44 95 PRO A CA 1
ATOM 696 C C . PRO A 1 95 ? -14.595 -15.565 34.573 1.00 78.44 95 PRO A C 1
ATOM 698 O O . PRO A 1 95 ? -15.532 -14.783 34.748 1.00 78.44 95 PRO A O 1
ATOM 701 N N . ALA A 1 96 ? -14.230 -16.008 33.370 1.00 77.88 96 ALA A N 1
ATOM 702 C CA . ALA A 1 96 ? -14.930 -15.632 32.152 1.00 77.88 96 ALA A CA 1
ATOM 703 C C . ALA A 1 96 ? -16.439 -15.946 32.261 1.00 77.88 96 ALA A C 1
ATOM 705 O O . ALA A 1 96 ? -16.788 -17.017 32.770 1.00 77.88 96 ALA A O 1
ATOM 706 N N . PRO A 1 97 ? -17.336 -15.063 31.779 1.00 76.44 97 PRO A N 1
ATOM 707 C CA . PRO A 1 97 ? -18.781 -15.238 31.947 1.00 76.44 97 PRO A CA 1
ATOM 708 C C . PRO A 1 97 ? -19.339 -16.526 31.331 1.00 76.44 97 PRO A C 1
ATOM 710 O O . PRO A 1 97 ? -20.356 -17.031 31.801 1.00 76.44 97 PRO A O 1
ATOM 713 N N . PHE A 1 98 ? -18.678 -17.060 30.299 1.00 79.19 98 PHE A N 1
ATOM 714 C CA . PHE A 1 98 ? -19.071 -18.307 29.657 1.00 79.19 98 PHE A CA 1
ATOM 715 C C . PHE A 1 98 ? -17.864 -19.230 29.477 1.00 79.19 98 PHE A C 1
ATOM 717 O O . PHE A 1 98 ? -16.820 -18.849 28.940 1.00 79.19 98 PHE A O 1
ATOM 724 N N . ILE A 1 99 ? -18.045 -20.467 29.928 1.00 82.62 99 ILE A N 1
ATOM 725 C CA . ILE A 1 99 ? -17.111 -21.577 29.773 1.00 82.62 99 ILE A CA 1
ATOM 726 C C . ILE A 1 99 ? -17.923 -22.708 29.158 1.00 82.62 99 ILE A C 1
ATOM 728 O O . ILE A 1 99 ? -18.878 -23.189 29.766 1.00 82.62 99 ILE A O 1
ATOM 732 N N . VAL A 1 100 ? -17.578 -23.087 27.934 1.00 80.94 100 VAL A N 1
ATOM 733 C CA . VAL A 1 100 ? -18.323 -24.066 27.141 1.00 80.94 100 VAL A CA 1
ATOM 734 C C . VAL A 1 100 ? -17.418 -25.259 26.887 1.00 80.94 100 VAL A C 1
ATOM 736 O O . VAL A 1 100 ? -16.280 -25.089 26.458 1.00 80.94 100 VAL A O 1
ATOM 739 N N . SER A 1 101 ? -17.906 -26.463 27.168 1.00 83.06 101 SER A N 1
ATOM 740 C CA . SER A 1 101 ? -17.189 -27.707 26.890 1.00 83.06 101 SER A CA 1
ATOM 741 C C . SER A 1 101 ? -17.865 -28.480 25.766 1.00 83.06 101 SER A C 1
ATOM 743 O O . SER A 1 101 ? -19.091 -28.589 25.740 1.00 83.06 101 SER A O 1
ATOM 745 N N . GLN A 1 102 ? -17.061 -29.074 24.894 1.00 78.88 102 GLN A N 1
ATOM 746 C CA . GLN A 1 102 ? -17.491 -30.014 23.864 1.00 78.88 102 GLN A CA 1
ATOM 747 C C . GLN A 1 102 ? -16.437 -31.112 23.700 1.00 78.88 102 GLN A C 1
ATOM 749 O O . GLN A 1 102 ? -15.264 -30.886 23.987 1.00 78.88 102 GLN A O 1
ATOM 754 N N . GLN A 1 103 ? -16.841 -32.287 23.223 1.00 77.88 103 GLN A N 1
ATOM 755 C CA . GLN A 1 103 ? -15.915 -33.363 22.880 1.00 77.88 103 GLN A CA 1
ATOM 756 C C . GLN A 1 103 ? -15.715 -33.382 21.362 1.00 77.88 103 GLN A C 1
ATOM 758 O O . GLN A 1 103 ? -16.688 -33.368 20.608 1.00 77.88 103 GLN A O 1
ATOM 763 N N . VAL A 1 104 ? -14.462 -33.401 20.913 1.00 76.31 104 VAL A N 1
ATOM 764 C CA . VAL A 1 104 ? -14.086 -33.428 19.496 1.00 76.31 104 VAL A CA 1
ATOM 765 C C . VAL A 1 104 ? -13.079 -34.548 19.292 1.00 76.31 104 VAL A C 1
ATOM 767 O O . VAL A 1 104 ? -11.991 -34.475 19.849 1.00 76.31 104 VAL A O 1
ATOM 770 N N . ASP A 1 105 ? -13.423 -35.564 18.497 1.00 81.31 105 ASP A N 1
ATOM 771 C CA . ASP A 1 105 ? -12.543 -36.710 18.206 1.00 81.31 105 ASP A CA 1
ATOM 772 C C . ASP A 1 105 ? -11.940 -37.336 19.483 1.00 81.31 105 ASP A C 1
ATOM 774 O O . ASP A 1 105 ? -10.734 -37.543 19.589 1.00 81.31 105 ASP A O 1
ATOM 778 N N . ASP A 1 106 ? -12.793 -37.573 20.487 1.00 84.50 106 ASP A N 1
ATOM 779 C CA . ASP A 1 106 ? -12.434 -38.062 21.829 1.00 84.50 106 ASP A CA 1
ATOM 780 C C . ASP A 1 106 ? -11.525 -37.129 22.663 1.00 84.50 106 ASP A C 1
ATOM 782 O O . ASP A 1 106 ? -11.042 -37.519 23.726 1.00 84.50 106 ASP A O 1
ATOM 786 N N . ILE A 1 107 ? -11.342 -35.874 22.239 1.00 81.81 107 ILE A N 1
ATOM 787 C CA . ILE A 1 107 ? -10.601 -34.832 22.962 1.00 81.81 107 ILE A CA 1
ATOM 788 C C . ILE A 1 107 ? -11.584 -33.849 23.607 1.00 81.81 107 ILE A C 1
ATOM 790 O O . ILE A 1 107 ? -12.442 -33.274 22.934 1.00 81.81 107 ILE A O 1
ATOM 794 N N . ASP A 1 108 ? -11.427 -33.606 24.909 1.00 84.94 108 ASP A N 1
ATOM 795 C CA . ASP A 1 108 ? -12.147 -32.536 25.602 1.00 84.94 108 ASP A CA 1
ATOM 796 C C . ASP A 1 108 ? -11.650 -31.164 25.122 1.00 84.94 108 ASP A C 1
ATOM 798 O O . ASP A 1 108 ? -10.498 -30.779 25.336 1.00 84.94 108 ASP A O 1
ATOM 802 N N . MET A 1 109 ? -12.537 -30.398 24.493 1.00 80.00 109 MET A N 1
ATOM 803 C CA . MET A 1 109 ? -12.306 -29.012 24.107 1.00 80.00 109 MET A CA 1
ATOM 804 C C . MET A 1 109 ? -13.097 -28.090 25.033 1.00 80.00 109 MET A C 1
ATOM 806 O O . MET A 1 109 ? -14.324 -28.147 25.100 1.00 80.00 109 MET A O 1
ATOM 810 N N . VAL A 1 110 ? -12.387 -27.196 25.721 1.00 83.06 110 VAL A N 1
ATOM 811 C CA . VAL A 1 110 ? -12.983 -26.164 26.577 1.00 83.06 110 VAL A CA 1
ATOM 812 C C . VAL A 1 110 ? -12.724 -24.796 25.961 1.00 83.06 110 VAL A C 1
ATOM 814 O O . VAL A 1 110 ? -11.576 -24.395 25.771 1.00 83.06 110 VAL A O 1
ATOM 817 N N . THR A 1 111 ? -13.793 -24.063 25.666 1.00 80.56 111 THR A N 1
ATOM 818 C CA . THR A 1 111 ? -13.742 -22.688 25.170 1.00 80.56 111 THR A CA 1
ATOM 819 C C . THR A 1 111 ? -14.137 -21.736 26.291 1.00 80.56 111 THR A C 1
ATOM 821 O O . THR A 1 111 ? -15.245 -21.791 26.821 1.00 80.56 111 THR A O 1
ATOM 824 N N . VAL A 1 112 ? -13.209 -20.855 26.653 1.00 82.00 112 VAL A N 1
ATOM 825 C CA . VAL A 1 112 ? -13.388 -19.828 27.683 1.00 82.00 112 VAL A CA 1
ATOM 826 C C . VAL A 1 112 ? -13.514 -18.488 26.968 1.00 82.00 112 VAL A C 1
ATOM 828 O O . VAL A 1 112 ? -12.557 -18.058 26.326 1.00 82.00 112 VAL A O 1
ATOM 831 N N . VAL A 1 113 ? -14.679 -17.839 27.046 1.00 78.94 113 VAL A N 1
ATOM 832 C CA . VAL A 1 113 ? -14.931 -16.593 26.305 1.00 78.94 113 VAL A CA 1
ATOM 833 C C . VAL A 1 113 ? -15.098 -15.399 27.238 1.00 78.94 113 VAL A C 1
ATOM 835 O O . VAL A 1 113 ? -15.968 -15.358 28.107 1.00 78.94 113 VAL A O 1
ATOM 838 N N . THR A 1 114 ? -14.254 -14.395 27.024 1.00 77.19 114 THR A N 1
ATOM 839 C CA . THR A 1 114 ? -14.373 -13.066 27.620 1.00 77.19 114 THR A CA 1
ATOM 840 C C . THR A 1 114 ? -14.253 -12.038 26.515 1.00 77.19 114 THR A C 1
ATOM 842 O O . THR A 1 114 ? -13.445 -12.184 25.599 1.00 77.19 114 THR A O 1
ATOM 845 N N . GLU A 1 115 ? -15.046 -10.985 26.602 1.00 76.00 115 GLU A N 1
ATOM 846 C CA . GLU A 1 115 ? -14.965 -9.884 25.660 1.00 76.00 115 GLU A CA 1
ATOM 847 C C . GLU A 1 115 ? -13.786 -8.962 26.004 1.00 76.00 115 GLU A C 1
ATOM 849 O O . GLU A 1 115 ? -13.443 -8.769 27.176 1.00 76.00 115 GLU A O 1
ATOM 854 N N . GLY A 1 116 ? -13.149 -8.393 24.982 1.00 74.31 116 GLY A N 1
ATOM 855 C CA . GLY A 1 116 ? -12.161 -7.332 25.153 1.00 74.31 116 GLY A CA 1
ATOM 856 C C . GLY A 1 116 ? -12.839 -5.976 25.336 1.00 74.31 116 GLY A C 1
ATOM 857 O O . GLY A 1 116 ? -13.917 -5.732 24.800 1.00 74.31 116 GLY A O 1
ATOM 858 N N . ILE A 1 117 ? -12.205 -5.068 26.078 1.00 75.69 117 ILE A N 1
ATOM 859 C CA . ILE A 1 117 ? -12.657 -3.674 26.117 1.00 75.69 117 ILE A CA 1
ATOM 860 C C . ILE A 1 117 ? -12.259 -3.014 24.797 1.00 75.69 117 ILE A C 1
ATOM 862 O O . ILE A 1 117 ? -11.094 -3.072 24.399 1.00 75.69 117 ILE A O 1
ATOM 866 N N . PHE A 1 118 ? -13.219 -2.343 24.159 1.00 78.31 118 PHE A N 1
ATOM 867 C CA . PHE A 1 118 ? -13.022 -1.711 22.854 1.00 78.31 118 PHE A CA 1
ATOM 868 C C . PHE A 1 118 ? -11.878 -0.688 22.839 1.00 78.31 118 PHE A C 1
ATOM 870 O O . PHE A 1 118 ? -11.272 -0.473 21.801 1.00 78.31 118 PHE A O 1
ATOM 877 N N . SER A 1 119 ? -11.525 -0.103 23.990 1.00 80.81 119 SER A N 1
ATOM 878 C CA . SER A 1 119 ? -10.456 0.894 24.131 1.00 80.81 119 SER A CA 1
ATOM 879 C C . SER A 1 119 ? -9.092 0.433 23.615 1.00 80.81 119 SER A C 1
ATOM 881 O O . SER A 1 119 ? -8.280 1.276 23.274 1.00 80.81 119 SER A O 1
ATOM 883 N N . TYR A 1 120 ? -8.816 -0.870 23.545 1.00 85.00 120 TYR A N 1
ATOM 884 C CA . TYR A 1 120 ? -7.545 -1.393 23.022 1.00 85.00 120 TYR A CA 1
ATOM 885 C C . TYR A 1 120 ? -7.634 -1.865 21.566 1.00 85.00 120 TYR A C 1
ATOM 887 O O . TYR A 1 120 ? -6.644 -2.345 21.017 1.00 85.00 120 TYR A O 1
ATOM 895 N N . CYS A 1 121 ? -8.807 -1.761 20.943 1.00 89.75 121 CYS A N 1
ATOM 896 C CA . CYS A 1 121 ? -9.026 -2.218 19.581 1.00 89.75 121 CYS A CA 1
ATOM 897 C C . CYS A 1 121 ? -8.443 -1.236 18.563 1.00 89.75 121 CYS A C 1
ATOM 899 O O . CYS A 1 121 ? -8.446 -0.021 18.757 1.00 89.75 121 CYS A O 1
ATOM 901 N N . GLY A 1 122 ? -7.985 -1.785 17.444 1.00 94.12 122 GLY A N 1
ATOM 902 C CA . GLY A 1 122 ? -7.522 -1.027 16.293 1.00 94.12 122 GLY A CA 1
ATOM 903 C C . GLY A 1 122 ? -7.771 -1.795 15.001 1.00 94.12 122 GLY A C 1
ATOM 904 O O . GLY A 1 122 ? -8.030 -2.999 15.019 1.00 94.12 122 GLY A O 1
ATOM 905 N N . VAL A 1 123 ? -7.695 -1.081 13.884 1.00 95.81 123 VAL A N 1
ATOM 906 C CA . VAL A 1 123 ? -7.808 -1.629 12.531 1.00 95.81 123 VAL A CA 1
ATOM 907 C C . VAL A 1 123 ? -6.528 -1.312 11.782 1.00 95.81 123 VAL A C 1
ATOM 909 O O . VAL A 1 123 ? -6.023 -0.190 11.813 1.00 95.81 123 VAL A O 1
ATOM 912 N N . LYS A 1 124 ? -6.017 -2.317 11.078 1.00 96.44 124 LYS A N 1
ATOM 913 C CA . LYS A 1 124 ? -4.890 -2.168 10.172 1.00 96.44 124 LYS A CA 1
ATOM 914 C C . LYS A 1 124 ? -5.402 -2.167 8.739 1.00 96.44 124 LYS A C 1
ATOM 916 O O . LYS A 1 124 ? -6.062 -3.117 8.325 1.00 96.44 124 LYS A O 1
ATOM 921 N N . VAL A 1 125 ? -5.098 -1.111 7.993 1.00 96.56 125 VAL A N 1
ATOM 922 C CA . VAL A 1 125 ? -5.541 -0.942 6.603 1.00 96.56 125 VAL A CA 1
ATOM 923 C C . VAL A 1 125 ? -4.349 -1.153 5.678 1.00 96.56 125 VAL A C 1
ATOM 925 O O . VAL A 1 125 ? -3.336 -0.469 5.813 1.00 96.56 125 VAL A O 1
ATOM 928 N N . LYS A 1 126 ? -4.469 -2.107 4.751 1.00 94.69 126 LYS A N 1
ATOM 929 C CA . LYS A 1 126 ? -3.496 -2.366 3.682 1.00 94.69 126 LYS A CA 1
ATOM 930 C C . LYS A 1 126 ? -3.949 -1.656 2.413 1.00 94.69 126 LYS A C 1
ATOM 932 O O . LYS A 1 126 ? -5.075 -1.869 1.975 1.00 94.69 126 LYS A O 1
ATOM 937 N N . ILE A 1 127 ? -3.081 -0.831 1.838 1.00 93.31 127 ILE A N 1
ATOM 938 C CA . ILE A 1 127 ? -3.347 -0.079 0.611 1.00 93.31 127 ILE A CA 1
ATOM 939 C C . ILE A 1 127 ? -2.364 -0.564 -0.457 1.00 93.31 127 ILE A C 1
ATOM 941 O O . ILE A 1 127 ? -1.174 -0.242 -0.424 1.00 93.31 127 ILE A O 1
ATOM 945 N N . ASP A 1 128 ? -2.880 -1.359 -1.393 1.00 89.69 128 ASP A N 1
ATOM 946 C CA . ASP A 1 128 ? -2.132 -1.948 -2.509 1.00 89.69 128 ASP A CA 1
ATOM 947 C C . ASP A 1 128 ? -2.133 -1.017 -3.734 1.00 89.69 128 ASP A C 1
ATOM 949 O O . ASP A 1 128 ? -2.590 -1.387 -4.813 1.00 89.69 128 ASP A O 1
ATOM 953 N N . SER A 1 129 ? -1.628 0.204 -3.551 1.00 88.94 129 SER A N 1
ATOM 954 C CA . SER A 1 129 ? -1.391 1.189 -4.618 1.00 88.94 129 SER A CA 1
ATOM 955 C C . SER A 1 129 ? 0.109 1.469 -4.732 1.00 88.94 129 SER A C 1
ATOM 957 O O . SER A 1 129 ? 0.861 1.304 -3.765 1.00 88.94 129 SER A O 1
ATOM 959 N N . ASP A 1 130 ? 0.564 1.867 -5.919 1.00 86.88 130 ASP A N 1
ATOM 960 C CA . ASP A 1 130 ? 1.914 2.389 -6.107 1.00 86.88 130 ASP A CA 1
ATOM 961 C C . ASP A 1 130 ? 2.050 3.849 -5.655 1.00 86.88 130 ASP A C 1
ATOM 963 O O . ASP A 1 130 ? 3.150 4.252 -5.289 1.00 86.88 130 ASP A O 1
ATOM 967 N N . ARG A 1 131 ? 0.957 4.615 -5.562 1.00 88.75 131 ARG A N 1
ATOM 968 C CA . ARG A 1 131 ? 0.986 6.026 -5.162 1.00 88.75 131 ARG A CA 1
ATOM 969 C C . ARG A 1 131 ? 1.586 6.231 -3.778 1.00 88.75 131 ARG A C 1
ATOM 971 O O . ARG A 1 131 ? 1.273 5.538 -2.804 1.00 88.75 131 ARG A O 1
ATOM 978 N N . HIS A 1 132 ? 2.396 7.279 -3.661 1.00 90.56 132 HIS A N 1
ATOM 979 C CA . HIS A 1 132 ? 2.825 7.759 -2.360 1.00 90.56 132 HIS A CA 1
ATOM 980 C C . HIS A 1 132 ? 1.642 8.371 -1.593 1.00 90.56 132 HIS A C 1
ATOM 982 O O . HIS A 1 132 ? 1.005 9.310 -2.068 1.00 90.56 132 HIS A O 1
ATOM 988 N N . ILE A 1 133 ? 1.366 7.853 -0.391 1.00 93.94 133 ILE A N 1
ATOM 989 C CA . ILE A 1 133 ? 0.286 8.358 0.476 1.00 93.94 133 ILE A CA 1
ATOM 990 C C . ILE A 1 133 ? 0.794 9.241 1.624 1.00 93.94 133 ILE A C 1
ATOM 992 O O . ILE A 1 133 ? 0.014 9.962 2.237 1.00 93.94 133 ILE A O 1
ATOM 996 N N . GLY A 1 134 ? 2.090 9.180 1.927 1.00 94.25 134 GLY A N 1
ATOM 997 C CA . GLY A 1 134 ? 2.724 9.857 3.055 1.00 94.25 134 GLY A CA 1
ATOM 998 C C . GLY A 1 134 ? 3.859 9.028 3.654 1.00 94.25 134 GLY A C 1
ATOM 999 O O . GLY A 1 134 ? 3.995 7.827 3.394 1.00 94.25 134 GLY A O 1
ATOM 1000 N N . HIS A 1 135 ? 4.697 9.678 4.459 1.00 93.56 135 HIS A N 1
ATOM 1001 C CA . HIS A 1 135 ? 5.827 9.028 5.119 1.00 93.56 135 HIS A CA 1
ATOM 1002 C C . HIS A 1 135 ? 5.394 8.193 6.329 1.00 93.56 135 HIS A C 1
ATOM 1004 O O . HIS A 1 135 ? 4.397 8.485 6.985 1.00 93.56 135 HIS A O 1
ATOM 1010 N N . GLU A 1 136 ? 6.193 7.182 6.675 1.00 95.81 136 GLU A N 1
ATOM 1011 C CA . GLU A 1 136 ? 6.007 6.432 7.918 1.00 95.81 136 GLU A CA 1
ATOM 1012 C C . GLU A 1 136 ? 5.989 7.383 9.130 1.00 95.81 136 GLU A C 1
ATOM 1014 O O . GLU A 1 136 ? 6.816 8.296 9.241 1.00 95.81 136 GLU A O 1
ATOM 1019 N N . ARG A 1 137 ? 5.055 7.133 10.054 1.00 97.56 137 ARG A N 1
ATOM 1020 C CA . ARG A 1 137 ? 4.669 7.962 11.209 1.00 97.56 137 ARG A CA 1
ATOM 1021 C C . ARG A 1 137 ? 3.860 9.219 10.885 1.00 97.56 137 ARG A C 1
ATOM 1023 O O . ARG A 1 137 ? 3.505 9.930 11.824 1.00 97.56 137 ARG A O 1
ATOM 1030 N N . ALA A 1 138 ? 3.546 9.506 9.620 1.00 98.31 138 ALA A N 1
ATOM 1031 C CA . ALA A 1 138 ? 2.601 10.575 9.304 1.00 98.31 138 ALA A CA 1
ATOM 1032 C C . ALA A 1 138 ? 1.248 10.287 9.972 1.00 98.31 138 ALA A C 1
ATOM 1034 O O . ALA A 1 138 ? 0.781 9.145 9.975 1.00 98.31 138 ALA A O 1
ATOM 1035 N N . ILE A 1 139 ? 0.647 11.315 10.570 1.00 98.50 139 ILE A N 1
ATOM 1036 C CA . ILE A 1 139 ? -0.622 11.189 11.290 1.00 98.50 139 ILE A CA 1
ATOM 1037 C C . ILE A 1 139 ? -1.734 10.943 10.275 1.00 98.50 139 ILE A C 1
ATOM 1039 O O . ILE A 1 139 ? -1.805 11.622 9.254 1.00 98.50 139 ILE A O 1
ATOM 1043 N 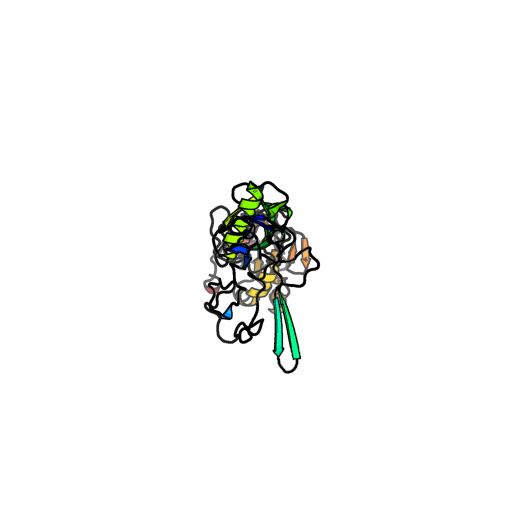N . VAL A 1 140 ? -2.609 9.990 10.583 1.00 98.69 140 VAL A N 1
ATOM 1044 C CA . VAL A 1 140 ? -3.838 9.745 9.828 1.00 98.69 140 VAL A CA 1
ATOM 1045 C C . VAL A 1 140 ? -4.992 10.386 10.579 1.00 98.69 140 VAL A C 1
ATOM 1047 O O . VAL A 1 140 ? -5.161 10.159 11.782 1.00 98.69 140 VAL A O 1
ATOM 1050 N N . ARG A 1 141 ? -5.797 11.172 9.870 1.00 98.62 141 ARG A N 1
ATOM 1051 C CA . ARG A 1 141 ? -6.943 11.883 10.420 1.00 98.62 141 ARG A CA 1
ATOM 1052 C C . ARG A 1 141 ? -8.255 11.407 9.831 1.00 98.62 141 ARG A C 1
ATOM 1054 O O . ARG A 1 141 ? -8.323 11.118 8.645 1.00 98.62 141 ARG A O 1
ATOM 1061 N N . ALA A 1 142 ? -9.296 11.414 10.656 1.00 98.31 142 ALA A N 1
ATOM 1062 C CA . ALA A 1 142 ? -10.687 11.297 10.231 1.00 98.31 142 ALA A CA 1
ATOM 1063 C C . ALA A 1 142 ? -11.496 12.406 10.911 1.00 98.31 142 ALA A C 1
ATOM 1065 O O . ALA A 1 142 ? -11.350 12.641 12.113 1.00 98.31 142 ALA A O 1
ATOM 1066 N N . ASN A 1 143 ? -12.331 13.123 10.153 1.00 96.44 143 ASN A N 1
ATOM 1067 C CA . ASN A 1 143 ? -13.095 14.275 10.659 1.00 96.44 143 ASN A CA 1
ATOM 1068 C C . ASN A 1 143 ? -12.218 15.331 11.380 1.00 96.44 143 ASN A C 1
ATOM 1070 O O . ASN A 1 143 ? -12.631 15.948 12.370 1.00 96.44 143 ASN A O 1
ATOM 1074 N N . GLY A 1 144 ? -10.984 15.514 10.893 1.00 97.00 144 GLY A N 1
ATOM 1075 C CA . GLY A 1 144 ? -9.968 16.420 11.444 1.00 97.00 144 GLY A CA 1
ATOM 1076 C C . GLY A 1 144 ? -9.244 15.923 12.706 1.00 97.00 144 GLY A C 1
ATOM 1077 O O . GLY A 1 144 ? -8.271 16.545 13.135 1.00 97.00 144 GLY A O 1
ATOM 1078 N N . GLU A 1 145 ? -9.666 14.810 13.304 1.00 98.31 145 GLU A N 1
ATOM 1079 C CA . GLU A 1 145 ? -9.042 14.242 14.504 1.00 98.31 145 GLU A CA 1
ATOM 1080 C C . GLU A 1 145 ? -7.962 13.229 14.131 1.00 98.31 145 GLU A C 1
ATOM 1082 O O . GLU A 1 145 ? -8.129 12.497 13.163 1.00 98.31 145 GLU A O 1
ATOM 1087 N N . ALA A 1 146 ? -6.873 13.165 14.899 1.00 98.19 146 ALA A N 1
ATOM 1088 C CA . ALA A 1 146 ? -5.840 12.148 14.716 1.00 98.19 146 ALA A CA 1
ATOM 1089 C C . ALA A 1 146 ? -6.365 10.794 15.209 1.00 98.19 146 ALA A C 1
ATOM 1091 O O . ALA A 1 146 ? -6.667 10.657 16.387 1.00 98.19 146 ALA A O 1
ATOM 1092 N N . ILE A 1 147 ? -6.475 9.808 14.322 1.00 97.94 147 ILE A N 1
ATOM 1093 C CA . ILE A 1 147 ? -7.029 8.486 14.659 1.00 97.94 147 ILE A CA 1
ATOM 1094 C C . ILE A 1 147 ? -6.012 7.352 14.502 1.00 97.94 147 ILE A C 1
ATOM 1096 O O . ILE A 1 147 ? -6.349 6.184 14.693 1.00 97.94 147 ILE A O 1
ATOM 1100 N N . GLY A 1 148 ? -4.789 7.670 14.083 1.00 97.94 148 GLY A N 1
ATOM 1101 C CA . GLY A 1 148 ? -3.755 6.688 13.805 1.00 97.94 148 GLY A CA 1
ATOM 1102 C C . GLY A 1 148 ? -2.562 7.284 13.072 1.00 97.94 148 GLY A C 1
ATOM 1103 O O . GLY A 1 148 ? -2.347 8.498 13.068 1.00 97.94 148 GLY A O 1
ATOM 1104 N N . HIS A 1 149 ? -1.784 6.420 12.426 1.00 98.50 149 HIS A N 1
ATOM 1105 C CA . HIS A 1 149 ? -0.621 6.824 11.639 1.00 98.50 149 HIS A CA 1
ATOM 1106 C C . HIS A 1 149 ? -0.340 5.864 10.478 1.00 98.50 149 HIS A C 1
ATOM 1108 O O . HIS A 1 149 ? -0.763 4.703 10.482 1.00 98.50 149 HIS A O 1
ATOM 1114 N N . VAL A 1 150 ? 0.418 6.349 9.495 1.00 98.31 150 VAL A N 1
ATOM 1115 C CA . VAL A 1 150 ? 1.057 5.511 8.475 1.00 98.31 150 VAL A CA 1
ATOM 1116 C C . VAL A 1 150 ? 2.118 4.668 9.173 1.00 98.31 150 VAL A C 1
ATOM 1118 O O . VAL A 1 150 ? 3.091 5.205 9.703 1.00 98.31 150 VAL A O 1
ATOM 1121 N N . MET A 1 151 ? 1.925 3.357 9.205 1.00 97.19 151 MET A N 1
ATOM 1122 C CA . MET A 1 151 ? 2.847 2.425 9.849 1.00 97.19 151 MET A CA 1
ATOM 1123 C C . MET A 1 151 ? 3.810 1.810 8.830 1.00 97.19 151 MET A C 1
ATOM 1125 O O . MET A 1 151 ? 3.757 2.105 7.634 1.00 97.19 151 MET A O 1
ATOM 1129 N N . THR A 1 152 ? 4.683 0.928 9.312 1.00 95.31 152 THR A N 1
ATOM 1130 C CA . THR A 1 152 ? 5.635 0.196 8.479 1.00 95.31 152 THR A CA 1
ATOM 1131 C C . THR A 1 152 ? 4.949 -0.489 7.302 1.00 95.31 152 THR A C 1
ATOM 1133 O O . THR A 1 152 ? 3.977 -1.226 7.472 1.00 95.31 152 THR A O 1
ATOM 1136 N N . GLY A 1 153 ? 5.479 -0.234 6.105 1.00 90.06 153 GLY A N 1
ATOM 1137 C CA . GLY A 1 153 ? 5.028 -0.871 4.874 1.00 90.06 153 GLY A CA 1
ATOM 1138 C C . GLY A 1 153 ? 5.272 -2.379 4.897 1.00 90.06 153 GLY A C 1
ATOM 1139 O O . GLY A 1 153 ? 6.321 -2.846 5.341 1.00 90.06 153 GLY A O 1
ATOM 1140 N N . GLU A 1 154 ? 4.319 -3.150 4.384 1.00 87.62 154 GLU A N 1
ATOM 1141 C CA . GLU A 1 154 ? 4.386 -4.612 4.363 1.00 87.62 154 GLU A CA 1
ATOM 1142 C C . GLU A 1 154 ? 4.147 -5.120 2.947 1.00 87.62 154 GLU A C 1
ATOM 1144 O O . GLU A 1 154 ? 3.212 -4.691 2.282 1.00 87.62 154 GLU A O 1
ATOM 1149 N N . TYR A 1 155 ? 4.996 -6.037 2.474 1.00 80.38 155 TYR A N 1
ATOM 1150 C CA . TYR A 1 155 ? 4.885 -6.646 1.139 1.00 80.38 155 TYR A CA 1
ATOM 1151 C C . TYR A 1 155 ? 4.812 -5.645 -0.034 1.00 80.38 155 TYR A C 1
ATOM 1153 O O . TYR A 1 155 ? 4.278 -5.961 -1.092 1.00 80.38 155 TYR A O 1
ATOM 1161 N N . GLY A 1 156 ? 5.400 -4.455 0.127 1.00 79.44 156 GLY A N 1
ATOM 1162 C CA . GLY A 1 156 ? 5.381 -3.390 -0.885 1.00 79.44 156 GLY A CA 1
ATOM 1163 C C . GLY A 1 156 ? 4.158 -2.472 -0.814 1.00 79.44 156 GLY A C 1
ATOM 1164 O O . GLY A 1 156 ? 4.085 -1.519 -1.583 1.00 79.44 156 GLY A O 1
ATOM 1165 N N . SER A 1 157 ? 3.252 -2.717 0.129 1.00 87.44 157 SER A N 1
ATOM 1166 C CA . SER A 1 157 ? 2.027 -1.952 0.336 1.00 87.44 157 SER A CA 1
ATOM 1167 C C . SER A 1 157 ? 2.217 -0.863 1.381 1.00 87.44 157 SER A C 1
ATOM 1169 O O . SER A 1 157 ? 3.016 -0.998 2.318 1.00 87.44 157 SER A O 1
ATOM 1171 N N . LYS A 1 158 ? 1.440 0.212 1.253 1.00 90.75 158 LYS A N 1
ATOM 1172 C CA . LYS A 1 158 ? 1.355 1.238 2.292 1.00 90.75 158 LYS A CA 1
ATOM 1173 C C . LYS A 1 158 ? 0.343 0.780 3.348 1.00 90.75 158 LYS A C 1
ATOM 1175 O O . LYS A 1 158 ? -0.680 0.180 3.018 1.00 90.75 158 LYS A O 1
ATOM 1180 N N . MET A 1 159 ? 0.651 1.026 4.618 1.00 96.06 159 MET A N 1
ATOM 1181 C CA . MET A 1 159 ? -0.087 0.458 5.747 1.00 96.06 159 MET A CA 1
ATOM 1182 C C . MET A 1 159 ? -0.515 1.560 6.711 1.00 96.06 159 MET A C 1
ATOM 1184 O O . MET A 1 159 ? 0.288 2.428 7.051 1.00 96.06 159 MET A O 1
ATOM 1188 N N . LEU A 1 160 ? -1.754 1.505 7.195 1.00 98.25 160 LEU A N 1
ATOM 1189 C CA . LEU A 1 160 ? -2.254 2.394 8.245 1.00 98.25 160 LEU A CA 1
ATOM 1190 C C . LEU A 1 160 ? -2.540 1.589 9.509 1.00 98.25 160 LEU A C 1
ATOM 1192 O O . LEU A 1 160 ? -3.157 0.526 9.434 1.00 98.25 160 LEU A O 1
ATOM 1196 N N . SER A 1 161 ? -2.136 2.117 10.660 1.00 97.94 161 SER A N 1
ATOM 1197 C CA . SER A 1 161 ? -2.555 1.629 11.974 1.00 97.94 161 SER A CA 1
ATOM 1198 C C . SER A 1 161 ? -3.527 2.636 12.573 1.00 97.94 161 SER A C 1
ATOM 1200 O O . SER A 1 161 ? -3.115 3.744 12.919 1.00 97.94 161 SER A O 1
ATOM 1202 N N . LEU A 1 162 ? -4.801 2.260 12.684 1.00 98.00 162 LEU A N 1
ATOM 1203 C CA . LEU A 1 162 ? -5.890 3.107 13.171 1.00 98.00 162 LEU A CA 1
ATOM 1204 C C . LEU A 1 162 ? -6.415 2.589 14.514 1.00 98.00 162 LEU A C 1
ATOM 1206 O O . LEU A 1 162 ? -6.537 1.380 14.711 1.00 98.00 162 LEU A O 1
ATOM 1210 N N . GLY A 1 163 ? -6.788 3.490 15.417 1.00 96.75 163 GLY A N 1
ATOM 1211 C CA . GLY A 1 163 ? -7.319 3.145 16.733 1.00 96.75 163 GLY A CA 1
ATOM 1212 C C . GLY A 1 163 ? -6.254 2.895 17.796 1.00 96.75 163 GLY A C 1
ATOM 1213 O O . GLY A 1 163 ? -5.132 3.384 17.716 1.00 96.75 163 GLY A O 1
ATOM 1214 N N . GLY A 1 164 ? -6.623 2.133 18.821 1.00 94.25 164 GLY A N 1
ATOM 1215 C CA . GLY A 1 164 ? -5.815 1.909 20.015 1.00 94.25 164 GLY A CA 1
ATOM 1216 C C . GLY A 1 164 ? -6.156 2.855 21.168 1.00 94.25 164 GLY A C 1
ATOM 1217 O O . GLY A 1 164 ? -6.915 3.816 21.023 1.00 94.25 164 GLY A O 1
ATOM 1218 N N . VAL A 1 165 ? -5.583 2.556 22.337 1.00 92.88 165 VAL A N 1
ATOM 1219 C CA . VAL A 1 165 ? -5.938 3.186 23.622 1.00 92.88 165 VAL A CA 1
ATOM 1220 C C . VAL A 1 165 ? -5.731 4.692 23.639 1.00 92.88 165 VAL A C 1
ATOM 1222 O O . VAL A 1 165 ? -6.578 5.413 24.174 1.00 92.88 165 VAL A O 1
ATOM 1225 N N . ASP A 1 166 ? -4.672 5.166 22.991 1.00 92.44 166 ASP A N 1
ATOM 1226 C CA . ASP A 1 166 ? -4.343 6.586 22.938 1.00 92.44 166 ASP A CA 1
ATOM 1227 C C . ASP A 1 166 ? -5.406 7.369 22.159 1.00 92.44 166 ASP A C 1
ATOM 1229 O O . ASP A 1 166 ? -5.892 8.386 22.647 1.00 92.44 166 ASP A O 1
ATOM 1233 N N . HIS A 1 167 ? -5.873 6.838 21.028 1.00 95.56 167 HIS A N 1
ATOM 1234 C CA . HIS A 1 167 ? -6.878 7.503 20.194 1.00 95.56 167 HIS A CA 1
ATOM 1235 C C . HIS A 1 167 ? -8.308 7.317 20.708 1.00 95.56 167 HIS A C 1
ATOM 1237 O O . HIS A 1 167 ? -9.126 8.231 20.626 1.00 95.56 167 HIS A O 1
ATOM 1243 N N . LEU A 1 168 ? -8.630 6.154 21.283 1.00 94.31 168 LEU A N 1
ATOM 1244 C CA . LEU A 1 168 ? -9.975 5.876 21.796 1.00 94.31 168 LEU A CA 1
ATOM 1245 C C . LEU A 1 168 ? -10.241 6.524 23.158 1.00 94.31 168 LEU A C 1
ATOM 1247 O O . LEU A 1 168 ? -11.373 6.928 23.434 1.00 94.31 168 LEU A O 1
ATOM 1251 N N . THR A 1 169 ? -9.226 6.601 24.022 1.00 90.75 169 THR A N 1
ATOM 1252 C CA . THR A 1 169 ? -9.399 7.035 25.421 1.00 90.75 169 THR A CA 1
ATOM 1253 C C . THR A 1 169 ? -8.331 7.990 25.948 1.00 90.75 169 THR A C 1
ATOM 1255 O O . THR A 1 169 ? -8.600 8.675 26.933 1.00 90.75 169 THR A O 1
ATOM 1258 N N . GLY A 1 170 ? -7.145 8.050 25.335 1.00 88.19 170 GLY A N 1
ATOM 1259 C CA . GLY A 1 170 ? -6.042 8.905 25.788 1.00 88.19 170 GLY A CA 1
ATOM 1260 C C . GLY A 1 170 ? -6.167 10.367 25.351 1.00 88.19 170 GLY A C 1
ATOM 1261 O O . GLY A 1 170 ? -5.693 11.262 26.050 1.00 88.19 170 GLY A O 1
ATOM 1262 N N . GLY A 1 171 ? -6.821 10.604 24.215 1.00 89.56 171 GLY A N 1
ATOM 1263 C CA . GLY A 1 171 ? -7.017 11.920 23.625 1.00 89.56 171 GLY A CA 1
ATOM 1264 C C . GLY A 1 171 ? -8.276 12.655 24.086 1.00 89.56 171 GLY A C 1
ATOM 1265 O O . GLY A 1 171 ? -8.772 12.518 25.208 1.00 89.56 171 GLY A O 1
ATOM 1266 N N . SER A 1 172 ? -8.820 13.486 23.195 1.00 95.06 172 SER A N 1
ATOM 1267 C CA . SER A 1 172 ? -10.057 14.221 23.475 1.00 95.06 172 SER A CA 1
ATOM 1268 C C . SER A 1 172 ? -11.306 13.345 23.290 1.00 95.06 172 SER A C 1
ATOM 1270 O O . SER A 1 172 ? -11.320 12.384 22.526 1.00 95.06 172 SER A O 1
ATOM 1272 N N . LYS A 1 173 ? -12.442 13.726 23.898 1.00 94.31 173 LYS A N 1
ATOM 1273 C CA . LYS A 1 173 ? -13.732 13.053 23.626 1.00 94.31 173 LYS A CA 1
ATOM 1274 C C . LYS A 1 173 ? -14.140 13.150 22.145 1.00 94.31 173 LYS A C 1
ATOM 1276 O O . LYS A 1 173 ? -14.956 12.360 21.672 1.00 94.31 173 LYS A O 1
ATOM 1281 N N . LYS A 1 174 ? -13.676 14.175 21.423 1.00 97.06 174 LYS A N 1
ATOM 1282 C CA . LYS A 1 174 ? -13.949 14.322 19.987 1.00 97.06 174 LYS A CA 1
ATOM 1283 C C . LYS A 1 174 ? -13.122 13.312 19.188 1.00 97.06 174 LYS A C 1
ATOM 1285 O O . LYS A 1 174 ? -13.706 12.589 18.391 1.00 97.06 174 LYS A O 1
ATOM 1290 N N . GLU A 1 175 ? -11.838 13.195 19.506 1.00 97.19 175 GLU A N 1
ATOM 1291 C CA . GLU A 1 175 ? -10.909 12.215 18.932 1.00 97.19 175 GLU A CA 1
ATOM 1292 C C . GLU A 1 175 ? -11.384 10.775 19.139 1.00 97.19 175 GLU A C 1
ATOM 1294 O O . GLU A 1 175 ? -11.521 10.029 18.172 1.00 97.19 175 GLU A O 1
ATOM 1299 N N . GLY A 1 176 ? -11.756 10.412 20.371 1.00 96.31 176 GLY A N 1
ATOM 1300 C CA . GLY A 1 176 ? -12.251 9.066 20.671 1.00 96.31 176 GLY A CA 1
ATOM 1301 C C . GLY A 1 176 ? -13.525 8.700 19.909 1.00 96.31 176 GLY A C 1
ATOM 1302 O O . GLY A 1 176 ? -13.680 7.558 19.483 1.00 96.31 176 GLY A O 1
ATOM 1303 N N . ARG A 1 177 ? -14.417 9.673 19.668 1.00 96.00 177 ARG A N 1
ATOM 1304 C CA . ARG A 1 177 ? -15.615 9.463 18.837 1.00 96.00 177 ARG A CA 1
ATOM 1305 C C . ARG A 1 177 ? -15.265 9.293 17.366 1.00 96.00 177 ARG A C 1
ATOM 1307 O O . ARG A 1 177 ? -15.669 8.298 16.788 1.00 96.00 177 ARG A O 1
ATOM 1314 N N . ALA A 1 178 ? -14.468 10.200 16.799 1.00 97.81 178 ALA A N 1
ATOM 1315 C CA . ALA A 1 178 ? -14.043 10.104 15.403 1.00 97.81 178 ALA A CA 1
ATOM 1316 C C . ALA A 1 178 ? -13.302 8.787 15.118 1.00 97.81 178 ALA A C 1
ATOM 1318 O O . ALA A 1 178 ? -13.557 8.142 14.106 1.00 97.81 178 ALA A O 1
ATOM 1319 N N . THR A 1 179 ? -12.444 8.359 16.048 1.00 97.81 179 THR A N 1
ATOM 1320 C CA . THR A 1 179 ? -11.749 7.071 15.988 1.00 97.81 179 THR A CA 1
ATOM 1321 C C . THR A 1 179 ? -12.741 5.913 16.009 1.00 97.81 179 THR A C 1
ATOM 1323 O O . THR A 1 179 ? -12.729 5.089 15.101 1.00 97.81 179 THR A O 1
ATOM 1326 N N . CYS A 1 180 ? -13.621 5.848 17.014 1.00 95.88 180 CYS A N 1
ATOM 1327 C CA . CYS A 1 180 ? -14.605 4.771 17.141 1.00 95.88 180 CYS A CA 1
ATOM 1328 C C . CYS A 1 180 ? -15.504 4.672 15.899 1.00 95.88 180 CYS A C 1
ATOM 1330 O O . CYS A 1 180 ? -15.661 3.585 15.345 1.00 95.88 180 CYS A O 1
ATOM 1332 N N . ASP A 1 181 ? -16.020 5.808 15.426 1.00 97.00 181 ASP A N 1
ATOM 1333 C CA . ASP A 1 181 ? -16.889 5.885 14.253 1.00 97.00 181 ASP A CA 1
ATOM 1334 C C . ASP A 1 181 ? -16.169 5.369 12.996 1.00 97.00 181 ASP A C 1
ATOM 1336 O O . ASP A 1 181 ? -16.724 4.543 12.274 1.00 97.00 181 ASP A O 1
ATOM 1340 N N . ALA A 1 182 ? -14.913 5.776 12.766 1.00 97.88 182 ALA A N 1
ATOM 1341 C CA . ALA A 1 182 ? -14.115 5.303 11.634 1.00 97.88 182 ALA A CA 1
ATOM 1342 C C . ALA A 1 182 ? -13.849 3.788 11.694 1.00 97.88 182 ALA A C 1
ATOM 1344 O O . ALA A 1 182 ? -14.000 3.094 10.688 1.00 97.88 182 ALA A O 1
ATOM 1345 N N . LEU A 1 183 ? -13.487 3.248 12.867 1.00 96.56 183 LEU A N 1
ATOM 1346 C CA . LEU A 1 183 ? -13.260 1.806 13.027 1.00 96.56 183 LEU A CA 1
ATOM 1347 C C . LEU A 1 183 ? -14.545 1.005 12.783 1.00 96.56 183 LEU A C 1
ATOM 1349 O O . LEU A 1 183 ? -14.505 -0.020 12.105 1.00 96.56 183 LEU A O 1
ATOM 1353 N N . LEU A 1 184 ? -15.682 1.468 13.314 1.00 94.12 184 LEU A N 1
ATOM 1354 C CA . LEU A 1 184 ? -16.976 0.814 13.118 1.00 94.12 184 LEU A CA 1
ATOM 1355 C C . LEU A 1 184 ? -17.394 0.829 11.647 1.00 94.12 184 LEU A C 1
ATOM 1357 O O . LEU A 1 184 ? -17.814 -0.208 11.141 1.00 94.12 184 LEU A O 1
ATOM 1361 N N . GLN A 1 185 ? -17.244 1.956 10.952 1.00 96.75 185 GLN A N 1
ATOM 1362 C CA . GLN A 1 185 ? -17.545 2.060 9.522 1.00 96.75 185 GLN A CA 1
ATOM 1363 C C . GLN A 1 185 ? -16.680 1.094 8.703 1.00 96.75 185 GLN A C 1
ATOM 1365 O O . GLN A 1 185 ? -17.216 0.256 7.977 1.00 96.75 185 GLN A O 1
ATOM 1370 N N . LEU A 1 186 ? -15.355 1.110 8.895 1.00 95.38 186 LEU A N 1
ATOM 1371 C CA . LEU A 1 186 ? -14.439 0.207 8.187 1.00 95.38 186 LEU A CA 1
ATOM 1372 C C . LEU A 1 186 ? -14.773 -1.271 8.421 1.00 95.38 186 LEU A C 1
ATOM 1374 O O . LEU A 1 186 ? -14.838 -2.051 7.468 1.00 95.38 186 LEU A O 1
ATOM 1378 N N . CYS A 1 187 ? -15.015 -1.662 9.675 1.00 92.25 187 CYS A N 1
ATOM 1379 C CA . CYS A 1 187 ? -15.370 -3.038 10.030 1.00 92.25 187 CYS A CA 1
ATOM 1380 C C . CYS A 1 187 ? -16.744 -3.457 9.484 1.00 92.25 187 CYS A C 1
ATOM 1382 O O . CYS A 1 187 ? -16.941 -4.632 9.180 1.00 92.25 187 CYS A O 1
ATOM 1384 N N . ASN A 1 188 ? -17.665 -2.508 9.296 1.00 92.31 188 ASN A N 1
ATOM 1385 C CA . ASN A 1 188 ? -18.947 -2.727 8.621 1.00 92.31 188 ASN A CA 1
ATOM 1386 C C . ASN A 1 188 ? -18.862 -2.585 7.092 1.00 92.31 188 ASN A C 1
ATOM 1388 O O . ASN A 1 188 ? -19.886 -2.622 6.412 1.00 92.31 188 ASN A O 1
ATOM 1392 N N . ARG A 1 189 ? -17.646 -2.492 6.533 1.00 92.88 189 ARG A N 1
ATOM 1393 C CA . ARG A 1 189 ? -17.380 -2.336 5.093 1.00 92.88 189 ARG A CA 1
ATOM 1394 C C . ARG A 1 189 ? -17.984 -1.062 4.498 1.00 92.88 189 ARG A C 1
ATOM 1396 O O . ARG A 1 189 ? -18.268 -1.016 3.300 1.00 92.88 189 ARG A O 1
ATOM 1403 N N . GLU A 1 190 ? -18.152 -0.035 5.314 1.00 96.81 190 GLU A N 1
ATOM 1404 C CA . GLU A 1 190 ? -18.500 1.311 4.879 1.00 96.81 190 GLU A CA 1
ATOM 1405 C C . GLU A 1 190 ? -17.230 2.080 4.489 1.00 96.81 190 GLU A C 1
ATOM 1407 O O . GLU A 1 190 ? -16.113 1.725 4.883 1.00 96.81 190 GLU A O 1
ATOM 1412 N N . ALA A 1 191 ? -17.397 3.095 3.644 1.00 97.88 191 ALA A N 1
ATOM 1413 C CA . ALA A 1 191 ? -16.300 3.939 3.195 1.00 97.88 191 ALA A CA 1
ATOM 1414 C C . ALA A 1 191 ? -15.948 4.982 4.257 1.00 97.88 191 ALA A C 1
ATOM 1416 O O . ALA A 1 191 ? -16.839 5.590 4.845 1.00 97.88 191 ALA A O 1
ATOM 1417 N N . VAL A 1 192 ? -14.650 5.209 4.459 1.00 98.56 192 VAL A N 1
ATOM 1418 C CA . VAL A 1 192 ? -14.131 6.220 5.383 1.00 98.56 192 VAL A CA 1
ATOM 1419 C C . VAL A 1 192 ? -13.154 7.131 4.658 1.00 98.56 192 VAL A C 1
ATOM 1421 O O . VAL A 1 192 ? -12.193 6.659 4.044 1.00 98.56 192 VAL A O 1
ATOM 1424 N N . ASP A 1 193 ? -13.394 8.435 4.780 1.00 98.56 193 ASP A N 1
ATOM 1425 C CA . ASP A 1 193 ? -12.486 9.478 4.316 1.00 98.56 193 ASP A CA 1
ATOM 1426 C C . ASP A 1 193 ? -11.404 9.747 5.366 1.00 98.56 193 ASP A C 1
ATOM 1428 O O . ASP A 1 193 ? -11.688 9.971 6.548 1.00 98.56 193 ASP A O 1
ATOM 1432 N N . LEU A 1 194 ? -1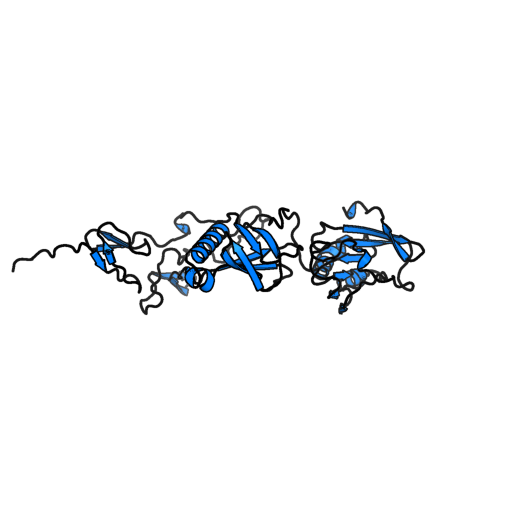0.155 9.724 4.916 1.00 98.69 194 LEU A N 1
ATOM 1433 C CA . LEU A 1 194 ? -8.957 9.905 5.715 1.00 98.69 194 LEU A CA 1
ATOM 1434 C C . LEU A 1 194 ? -8.060 10.979 5.097 1.00 98.69 194 LEU A C 1
ATOM 1436 O O . LEU A 1 194 ? -7.949 11.110 3.879 1.00 98.69 194 LEU A O 1
ATOM 1440 N N . GLU A 1 195 ? -7.348 11.701 5.950 1.00 98.69 195 GLU A N 1
ATOM 1441 C CA . GLU A 1 195 ? -6.320 12.656 5.542 1.00 98.69 195 GLU A CA 1
ATOM 1442 C C . GLU A 1 195 ? -4.996 12.270 6.191 1.00 98.69 195 GLU A C 1
ATOM 1444 O O . GLU A 1 195 ? -4.939 12.032 7.398 1.00 98.69 195 GLU A O 1
ATOM 1449 N N . ILE A 1 196 ? -3.925 12.190 5.405 1.00 98.44 196 ILE A N 1
ATOM 1450 C CA . ILE A 1 196 ? -2.578 11.971 5.930 1.00 98.44 196 ILE A CA 1
ATOM 1451 C C . ILE A 1 196 ? -1.873 13.321 6.038 1.00 98.44 196 ILE A C 1
ATOM 1453 O O . ILE A 1 196 ? -1.759 14.052 5.053 1.00 98.44 196 ILE A O 1
ATOM 1457 N N . ASP A 1 197 ? -1.369 13.647 7.229 1.00 98.19 197 ASP A N 1
ATOM 1458 C CA . ASP A 1 197 ? -0.622 14.885 7.461 1.00 98.19 197 ASP A CA 1
ATOM 1459 C C . ASP A 1 197 ? 0.597 14.954 6.522 1.00 98.19 197 ASP A C 1
ATOM 1461 O O . ASP A 1 197 ? 1.444 14.059 6.516 1.00 98.19 197 ASP A O 1
ATOM 1465 N N . ALA A 1 198 ? 0.679 16.033 5.730 1.00 95.00 198 ALA A N 1
ATOM 1466 C CA . ALA A 1 198 ? 1.675 16.222 4.665 1.00 95.00 198 ALA A CA 1
ATOM 1467 C C . ALA A 1 198 ? 1.709 15.090 3.612 1.00 95.00 198 ALA A C 1
ATOM 1469 O O . ALA A 1 198 ? 2.737 14.867 2.973 1.00 95.00 198 ALA A O 1
ATOM 1470 N N . GLY A 1 199 ? 0.594 14.380 3.439 1.00 95.06 199 GLY A N 1
ATOM 1471 C CA . GLY A 1 199 ? 0.437 13.272 2.505 1.00 95.06 199 GLY A CA 1
ATOM 1472 C C . GLY A 1 199 ? -0.822 13.404 1.649 1.00 95.06 199 GLY A C 1
ATOM 1473 O O . GLY A 1 199 ? -1.207 14.498 1.239 1.00 95.06 199 GLY A O 1
ATOM 1474 N N . ALA A 1 200 ? -1.432 12.262 1.343 1.00 95.81 200 ALA A N 1
ATOM 1475 C CA . ALA A 1 200 ? -2.606 12.161 0.487 1.00 95.81 200 ALA A CA 1
ATOM 1476 C C . ALA A 1 200 ? -3.927 12.274 1.264 1.00 95.81 200 ALA A C 1
ATOM 1478 O O . ALA A 1 200 ? -4.003 11.973 2.459 1.00 95.81 200 ALA A O 1
ATOM 1479 N N . THR A 1 201 ? -4.991 12.631 0.545 1.00 97.88 201 THR A N 1
ATOM 1480 C CA . THR A 1 201 ? -6.369 12.358 0.970 1.00 97.88 201 THR A CA 1
ATOM 1481 C C . THR A 1 201 ? -6.804 11.001 0.429 1.00 97.88 201 THR A C 1
ATOM 1483 O O . THR A 1 201 ? -6.444 10.623 -0.690 1.00 97.88 201 THR A O 1
ATOM 1486 N N . LEU A 1 202 ? -7.541 10.239 1.233 1.00 97.44 202 LEU A N 1
ATOM 1487 C CA . LEU A 1 202 ? -7.908 8.859 0.940 1.00 97.44 202 LEU A CA 1
ATOM 1488 C C . LEU A 1 202 ? -9.393 8.631 1.222 1.00 97.44 202 LEU A C 1
ATOM 1490 O O . LEU A 1 202 ? -9.873 9.034 2.271 1.00 97.44 202 LEU A O 1
ATOM 1494 N N . THR A 1 203 ? -10.082 7.883 0.368 1.00 98.44 203 THR A N 1
ATOM 1495 C CA . THR A 1 203 ? -11.313 7.174 0.739 1.00 98.44 203 THR A CA 1
ATOM 1496 C C . THR A 1 203 ? -11.012 5.686 0.686 1.00 98.44 203 THR A C 1
ATOM 1498 O O . THR A 1 203 ? -10.616 5.164 -0.360 1.00 98.44 203 THR A O 1
ATOM 1501 N N . VAL A 1 204 ? -11.168 4.995 1.814 1.00 97.75 204 VAL A N 1
ATOM 1502 C CA . VAL A 1 204 ? -10.898 3.557 1.932 1.00 97.75 204 VAL A CA 1
ATOM 1503 C C . VAL A 1 204 ? -12.161 2.800 2.319 1.00 97.75 204 VAL A C 1
ATOM 1505 O O . VAL A 1 204 ? -12.943 3.249 3.152 1.00 97.75 204 VAL A O 1
ATOM 1508 N N . GLN A 1 205 ? -12.352 1.627 1.719 1.00 96.00 205 GLN A N 1
ATOM 1509 C CA . GLN A 1 205 ? -13.473 0.740 2.006 1.00 96.00 205 GLN A CA 1
ATOM 1510 C C . GLN A 1 205 ? -13.053 -0.711 1.765 1.00 96.00 205 GLN A C 1
ATOM 1512 O O . GLN A 1 205 ? -12.431 -1.037 0.754 1.00 96.00 205 GLN A O 1
ATOM 1517 N N . ALA A 1 206 ? -13.409 -1.607 2.685 1.00 90.75 206 ALA A N 1
ATOM 1518 C CA . ALA A 1 206 ? -13.054 -3.016 2.573 1.00 90.75 206 ALA A CA 1
ATOM 1519 C C . ALA A 1 206 ? -13.677 -3.671 1.322 1.00 90.75 206 ALA A C 1
ATOM 1521 O O . ALA A 1 206 ? -14.900 -3.808 1.200 1.00 90.75 206 ALA A O 1
ATOM 1522 N N . GLY A 1 207 ? -12.810 -4.126 0.413 1.00 87.94 207 GLY A N 1
ATOM 1523 C CA . GLY A 1 207 ? -13.190 -4.783 -0.838 1.00 87.94 207 GLY A CA 1
ATOM 1524 C C . GLY A 1 207 ? -13.525 -3.834 -1.992 1.00 87.94 207 GLY A C 1
ATOM 1525 O O . GLY A 1 207 ? -14.015 -4.311 -3.010 1.00 87.94 207 GLY A O 1
ATOM 1526 N N . GLN A 1 208 ? -13.280 -2.528 -1.850 1.00 93.50 208 GLN A N 1
ATOM 1527 C CA . GLN A 1 208 ? -13.374 -1.563 -2.949 1.00 93.50 208 GLN A CA 1
ATOM 1528 C C . GLN A 1 208 ? -12.000 -0.948 -3.243 1.00 93.50 208 GLN A C 1
ATOM 1530 O O . GLN A 1 208 ? -11.175 -0.852 -2.327 1.00 93.50 208 GLN A O 1
ATOM 1535 N N . PRO A 1 209 ? -11.735 -0.516 -4.489 1.00 94.50 209 PRO A N 1
ATOM 1536 C CA . PRO A 1 209 ? -10.521 0.225 -4.800 1.00 94.50 209 PRO A CA 1
ATOM 1537 C C . PRO A 1 209 ? -10.444 1.525 -3.984 1.00 94.50 209 PRO A C 1
ATOM 1539 O O . PRO A 1 209 ? -11.452 2.232 -3.879 1.00 94.50 209 PRO A O 1
ATOM 1542 N N . PRO A 1 210 ? -9.281 1.864 -3.402 1.00 95.38 210 PRO A N 1
ATOM 1543 C CA . PRO A 1 210 ? -9.125 3.117 -2.679 1.00 95.38 210 PRO A CA 1
ATOM 1544 C C . PRO A 1 210 ? -9.196 4.309 -3.642 1.00 95.38 210 PRO A C 1
ATOM 1546 O O . PRO A 1 210 ? -8.765 4.229 -4.794 1.00 95.38 210 PRO A O 1
ATOM 1549 N N . ILE A 1 211 ? -9.707 5.436 -3.150 1.00 96.88 211 ILE A N 1
ATOM 1550 C CA . ILE A 1 211 ? -9.658 6.721 -3.854 1.00 96.88 211 ILE A CA 1
ATOM 1551 C C . ILE A 1 211 ? -8.538 7.539 -3.227 1.00 96.88 211 ILE A C 1
ATOM 1553 O O . ILE A 1 211 ? -8.603 7.838 -2.042 1.00 96.88 211 ILE A O 1
ATOM 1557 N N . ILE A 1 212 ? -7.518 7.901 -4.001 1.00 95.12 212 ILE A N 1
ATOM 1558 C CA . ILE A 1 212 ? -6.339 8.636 -3.533 1.00 95.12 212 ILE A CA 1
ATOM 1559 C C . ILE A 1 212 ? -6.294 9.982 -4.250 1.00 95.12 212 ILE A C 1
ATOM 1561 O O . ILE A 1 212 ? -6.263 10.033 -5.478 1.00 95.12 212 ILE A O 1
ATOM 1565 N N . ASN A 1 213 ? -6.315 11.087 -3.499 1.00 94.88 213 ASN A N 1
ATOM 1566 C CA . ASN A 1 213 ? -6.367 12.452 -4.038 1.00 94.88 213 ASN A CA 1
ATOM 1567 C C . ASN A 1 213 ? -7.496 12.648 -5.074 1.00 94.88 213 ASN A C 1
ATOM 1569 O O . ASN A 1 213 ? -7.320 13.310 -6.097 1.00 94.88 213 ASN A O 1
ATOM 1573 N N . GLY A 1 214 ? -8.658 12.035 -4.824 1.00 94.75 214 GLY A N 1
ATOM 1574 C CA . GLY A 1 214 ? -9.828 12.085 -5.708 1.00 94.75 214 GLY A CA 1
ATOM 1575 C C . GLY A 1 214 ? -9.782 11.138 -6.915 1.00 94.75 214 GLY A C 1
ATOM 1576 O O . GLY A 1 214 ? -10.726 11.124 -7.703 1.00 94.75 214 GLY A O 1
ATOM 1577 N N . VAL A 1 215 ? -8.727 10.333 -7.065 1.00 92.75 215 VAL A N 1
ATOM 1578 C CA . VAL A 1 215 ? -8.578 9.363 -8.157 1.00 92.75 215 VAL A CA 1
ATOM 1579 C C . VAL A 1 215 ? -8.778 7.951 -7.618 1.00 92.75 215 VAL A C 1
ATOM 1581 O O . VAL A 1 215 ? -8.034 7.505 -6.751 1.00 92.75 215 VAL A O 1
ATOM 1584 N N . ALA A 1 216 ? -9.785 7.246 -8.132 1.00 93.94 216 ALA A N 1
ATOM 1585 C CA . ALA A 1 216 ? -9.991 5.836 -7.820 1.00 93.94 216 ALA A CA 1
ATOM 1586 C C . ALA A 1 216 ? -8.910 4.980 -8.491 1.00 93.94 216 ALA A C 1
ATOM 1588 O O . ALA A 1 216 ? -8.716 5.078 -9.707 1.00 93.94 216 ALA A O 1
ATOM 1589 N N . GLU A 1 217 ? -8.242 4.138 -7.704 1.00 91.38 217 GLU A N 1
ATOM 1590 C CA . GLU A 1 217 ? -7.314 3.134 -8.225 1.00 91.38 217 GLU A CA 1
ATOM 1591 C C . GLU A 1 217 ? -8.048 2.125 -9.112 1.00 91.38 217 GLU A C 1
ATOM 1593 O O . GLU A 1 217 ? -9.187 1.743 -8.823 1.00 91.38 217 GLU A O 1
ATOM 1598 N N . LYS A 1 218 ? -7.408 1.686 -10.200 1.00 90.69 218 LYS A N 1
ATOM 1599 C CA . LYS A 1 218 ? -7.997 0.691 -11.114 1.00 90.69 218 LYS A CA 1
ATOM 1600 C C . LYS A 1 218 ? -7.265 -0.635 -11.046 1.00 90.69 218 LYS A C 1
ATOM 1602 O O . LYS A 1 218 ? -7.910 -1.679 -11.127 1.00 90.69 218 LYS A O 1
ATOM 1607 N N . LEU A 1 219 ? -5.942 -0.590 -10.906 1.00 90.12 219 LEU A N 1
ATOM 1608 C CA . LEU A 1 219 ? -5.093 -1.770 -10.819 1.00 90.12 219 LEU A CA 1
ATOM 1609 C C . LEU A 1 219 ? -4.406 -1.854 -9.457 1.00 90.12 219 LEU A C 1
ATOM 1611 O O . LEU A 1 219 ? -4.015 -0.861 -8.854 1.00 90.12 219 LEU A O 1
ATOM 1615 N N . MET A 1 220 ? -4.266 -3.081 -8.968 1.00 89.25 220 MET A N 1
ATOM 1616 C CA . MET A 1 220 ? -3.642 -3.368 -7.682 1.00 89.25 220 MET A CA 1
ATOM 1617 C C . MET A 1 220 ? -2.130 -3.520 -7.852 1.00 89.25 220 MET A C 1
ATOM 1619 O O . MET A 1 220 ? -1.673 -4.235 -8.746 1.00 89.25 220 MET A O 1
ATOM 1623 N N . ARG A 1 221 ? -1.341 -2.928 -6.950 1.00 88.38 221 ARG A N 1
ATOM 1624 C CA . ARG A 1 221 ? 0.098 -3.202 -6.880 1.00 88.38 221 ARG A CA 1
ATOM 1625 C C . ARG A 1 221 ? 0.328 -4.649 -6.440 1.00 88.38 221 ARG A C 1
ATOM 1627 O O . ARG A 1 221 ? -0.044 -5.040 -5.338 1.00 88.38 221 ARG A O 1
ATOM 1634 N N . VAL A 1 222 ? 0.985 -5.439 -7.287 1.00 83.69 222 VAL A N 1
ATOM 1635 C CA . VAL A 1 222 ? 1.241 -6.874 -7.036 1.00 83.69 222 VAL A CA 1
ATOM 1636 C C . VAL A 1 222 ? 2.554 -7.152 -6.295 1.00 83.69 222 VAL A C 1
ATOM 1638 O O . VAL A 1 222 ? 2.796 -8.268 -5.839 1.00 83.69 222 VAL A O 1
ATOM 1641 N N . GLY A 1 223 ? 3.418 -6.146 -6.156 1.00 89.12 223 GLY A N 1
ATOM 1642 C CA . GLY A 1 223 ? 4.679 -6.246 -5.428 1.00 89.12 223 GLY A CA 1
ATOM 1643 C C . GLY A 1 223 ? 5.649 -5.132 -5.804 1.00 89.12 223 GLY A C 1
ATOM 1644 O O . GLY A 1 223 ? 5.248 -4.091 -6.318 1.00 89.12 223 GLY A O 1
ATOM 1645 N N . CYS A 1 224 ? 6.938 -5.346 -5.537 1.00 90.94 224 CYS A N 1
ATOM 1646 C CA . CYS A 1 224 ? 7.992 -4.457 -6.033 1.00 90.94 224 CYS A CA 1
ATOM 1647 C C . CYS A 1 224 ? 8.334 -4.745 -7.509 1.00 90.94 224 CYS A C 1
ATOM 1649 O O . CYS A 1 224 ? 7.969 -5.801 -8.038 1.00 90.94 224 CYS A O 1
ATOM 1651 N N . GLY A 1 225 ? 9.107 -3.879 -8.167 1.00 92.69 225 GLY A N 1
ATOM 1652 C CA . GLY A 1 225 ? 9.513 -4.067 -9.567 1.00 92.69 225 GLY A CA 1
ATOM 1653 C C . GLY A 1 225 ? 10.221 -5.400 -9.839 1.00 92.69 225 GLY A C 1
ATOM 1654 O O . GLY A 1 225 ? 9.959 -6.062 -10.841 1.00 92.69 225 GLY A O 1
ATOM 1655 N N . SER A 1 226 ? 11.031 -5.882 -8.894 1.00 93.19 226 SER A N 1
ATOM 1656 C CA . SER A 1 226 ? 11.648 -7.218 -8.969 1.00 93.19 226 SER A CA 1
ATOM 1657 C C . SER A 1 226 ? 10.635 -8.367 -8.883 1.00 93.19 226 SER A C 1
ATOM 1659 O O . SER A 1 226 ? 10.773 -9.358 -9.599 1.00 93.19 226 SER A O 1
ATOM 1661 N N . ALA A 1 227 ? 9.613 -8.245 -8.032 1.00 93.25 227 ALA A N 1
ATOM 1662 C CA . ALA A 1 227 ? 8.553 -9.247 -7.931 1.00 93.25 227 ALA A CA 1
ATOM 1663 C C . ALA A 1 227 ? 7.705 -9.271 -9.211 1.00 93.25 227 ALA A C 1
ATOM 1665 O O . ALA A 1 227 ? 7.419 -10.343 -9.734 1.00 93.25 227 ALA A O 1
ATOM 1666 N N . THR A 1 228 ? 7.406 -8.091 -9.757 1.00 94.50 228 THR A N 1
ATOM 1667 C CA . THR A 1 228 ? 6.691 -7.919 -11.028 1.00 94.50 228 THR A CA 1
ATOM 1668 C C . THR A 1 228 ? 7.433 -8.623 -12.169 1.00 94.50 228 THR A C 1
ATOM 1670 O O . THR A 1 228 ? 6.840 -9.418 -12.890 1.00 94.50 228 THR A O 1
ATOM 1673 N N . ILE A 1 229 ? 8.758 -8.451 -12.266 1.00 96.56 229 ILE A N 1
ATOM 1674 C CA . ILE A 1 229 ? 9.585 -9.224 -13.207 1.00 96.56 229 ILE A CA 1
ATOM 1675 C C . ILE A 1 229 ? 9.427 -10.728 -12.996 1.00 96.56 229 ILE A C 1
ATOM 1677 O O . ILE A 1 229 ? 9.216 -11.459 -13.958 1.00 96.56 229 ILE A O 1
ATOM 1681 N N . GLY A 1 230 ? 9.524 -11.201 -11.753 1.00 94.88 230 GLY A N 1
ATOM 1682 C CA . GLY A 1 230 ? 9.369 -12.624 -11.450 1.00 94.88 230 GLY A CA 1
ATOM 1683 C C . GLY A 1 230 ? 8.025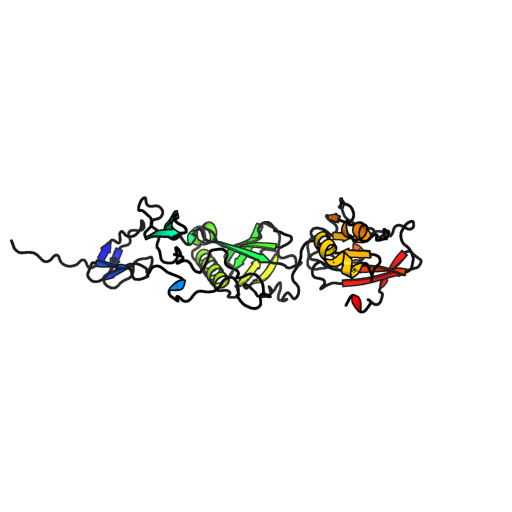 -13.203 -11.907 1.00 94.88 230 GLY A C 1
ATOM 1684 O O . GLY A 1 230 ? 7.984 -14.353 -12.332 1.00 94.88 230 GLY A O 1
ATOM 1685 N N . MET A 1 231 ? 6.951 -12.412 -11.853 1.00 95.19 231 MET A N 1
ATOM 1686 C CA . MET A 1 231 ? 5.599 -12.834 -12.234 1.00 95.19 231 MET A CA 1
ATOM 1687 C C . MET A 1 231 ? 5.357 -12.830 -13.750 1.00 95.19 231 MET A C 1
ATOM 1689 O O . MET A 1 231 ? 4.630 -13.693 -14.239 1.00 95.19 231 MET A O 1
ATOM 1693 N N . PHE A 1 232 ? 5.944 -11.875 -14.482 1.00 95.88 232 PHE A N 1
ATOM 1694 C CA . PHE A 1 232 ? 5.587 -11.606 -15.884 1.00 95.88 232 PHE A CA 1
ATOM 1695 C C . PHE A 1 232 ? 6.707 -11.856 -16.906 1.00 95.88 232 PHE A C 1
ATOM 1697 O O . PHE A 1 232 ? 6.493 -11.697 -18.108 1.00 95.88 232 PHE A O 1
ATOM 1704 N N . ALA A 1 233 ? 7.901 -12.275 -16.472 1.00 97.12 233 ALA A N 1
ATOM 1705 C CA . ALA A 1 233 ? 9.042 -12.497 -17.364 1.00 97.12 233 ALA A CA 1
ATOM 1706 C C . ALA A 1 233 ? 8.728 -13.427 -18.551 1.00 97.12 233 ALA A C 1
ATOM 1708 O O . ALA A 1 233 ? 9.126 -13.128 -19.675 1.00 97.12 233 ALA A O 1
ATOM 1709 N N . GLN A 1 234 ? 7.999 -14.528 -18.325 1.00 96.50 234 GLN A N 1
ATOM 1710 C CA . GLN A 1 234 ? 7.658 -15.497 -19.379 1.00 96.50 234 GLN A CA 1
ATOM 1711 C C . GLN A 1 234 ? 6.746 -14.903 -20.456 1.00 96.50 234 GLN A C 1
ATOM 1713 O O . GLN A 1 234 ? 6.847 -15.268 -21.624 1.00 96.50 234 GLN A O 1
ATOM 1718 N N . GLN A 1 235 ? 5.869 -13.986 -20.062 1.00 95.44 235 GLN A N 1
ATOM 1719 C CA . GLN A 1 235 ? 4.928 -13.300 -20.933 1.00 95.44 235 GLN A CA 1
ATOM 1720 C C . GLN A 1 235 ? 5.635 -12.203 -21.735 1.00 95.44 235 GLN A C 1
ATOM 1722 O O . GLN A 1 235 ? 5.296 -11.979 -22.891 1.00 95.44 235 GLN A O 1
ATOM 1727 N N . TRP A 1 236 ? 6.641 -11.544 -21.155 1.00 96.88 236 TRP A N 1
ATOM 1728 C CA . TRP A 1 236 ? 7.374 -10.466 -21.822 1.00 96.88 236 TRP A CA 1
ATOM 1729 C C . TRP A 1 236 ? 8.481 -10.951 -22.758 1.00 96.88 236 TRP A C 1
ATOM 1731 O O . TRP A 1 236 ? 8.618 -10.411 -23.855 1.00 96.88 236 TRP A O 1
ATOM 1741 N N . ALA A 1 237 ? 9.254 -11.968 -22.365 1.00 96.69 237 ALA A N 1
ATOM 1742 C CA . ALA A 1 237 ? 10.461 -12.398 -23.081 1.00 96.69 237 ALA A CA 1
ATOM 1743 C C . ALA A 1 237 ? 10.280 -12.663 -24.597 1.00 96.69 237 ALA A C 1
ATOM 1745 O O . ALA A 1 237 ? 11.183 -12.326 -25.360 1.00 96.69 237 ALA A O 1
ATOM 1746 N N . PRO A 1 238 ? 9.146 -13.200 -25.095 1.00 96.00 238 PRO A N 1
ATOM 1747 C CA . PRO A 1 238 ? 8.945 -13.377 -26.538 1.00 96.00 238 PRO A CA 1
ATOM 1748 C C . PRO A 1 238 ? 8.781 -12.060 -27.319 1.00 96.00 238 PRO A C 1
ATOM 1750 O O . PRO A 1 238 ? 8.958 -12.023 -28.540 1.00 96.00 238 PRO A O 1
ATOM 1753 N N . HIS A 1 239 ? 8.407 -10.976 -26.641 1.00 96.31 239 HIS A N 1
ATOM 1754 C CA . HIS A 1 239 ? 7.915 -9.746 -27.262 1.00 96.31 239 HIS A CA 1
ATOM 1755 C C . HIS A 1 239 ? 8.827 -8.537 -27.057 1.00 96.31 239 HIS A C 1
ATOM 1757 O O . HIS A 1 239 ? 8.701 -7.561 -27.796 1.00 96.31 239 HIS A O 1
ATOM 1763 N N . VAL A 1 240 ? 9.770 -8.612 -26.120 1.00 97.31 240 VAL A N 1
ATOM 1764 C CA . VAL A 1 240 ? 10.739 -7.548 -25.844 1.00 97.31 240 VAL A CA 1
ATOM 1765 C C . VAL A 1 240 ? 12.138 -8.110 -25.646 1.00 97.31 240 VAL A C 1
ATOM 1767 O O . VAL A 1 240 ? 12.306 -9.294 -25.367 1.00 97.31 240 VAL A O 1
ATOM 1770 N N . ASP A 1 241 ? 13.138 -7.241 -25.745 1.00 98.06 241 ASP A N 1
ATOM 1771 C CA . ASP A 1 241 ? 14.528 -7.586 -25.440 1.00 98.06 241 ASP A CA 1
ATOM 1772 C C . ASP A 1 241 ? 14.926 -7.103 -24.031 1.00 98.06 241 ASP A C 1
ATOM 1774 O O . ASP A 1 241 ? 15.846 -7.646 -23.418 1.00 98.06 241 ASP A O 1
ATOM 1778 N N . GLU A 1 242 ? 14.208 -6.114 -23.483 1.00 98.38 242 GLU A N 1
ATOM 1779 C CA . GLU A 1 242 ? 14.348 -5.660 -22.100 1.00 98.38 242 GLU A CA 1
ATOM 1780 C C . GLU A 1 242 ? 13.027 -5.133 -21.517 1.00 98.38 242 GLU A C 1
ATOM 1782 O O . GLU A 1 242 ? 12.245 -4.477 -22.208 1.00 98.38 242 GLU A O 1
ATOM 1787 N N . VAL A 1 243 ? 12.828 -5.353 -20.212 1.00 98.44 243 VAL A N 1
ATOM 1788 C CA . VAL A 1 243 ? 11.815 -4.651 -19.410 1.00 98.44 243 VAL A CA 1
ATOM 1789 C C . VAL A 1 243 ? 12.489 -3.959 -18.238 1.00 98.44 243 VAL A C 1
ATOM 1791 O O . VAL A 1 243 ? 13.214 -4.593 -17.467 1.00 98.44 243 VAL A O 1
ATOM 1794 N N . VAL A 1 244 ? 12.193 -2.674 -18.057 1.00 98.44 244 VAL A N 1
ATOM 1795 C CA . VAL A 1 244 ? 12.517 -1.944 -16.831 1.00 98.44 244 VAL A CA 1
ATOM 1796 C C . VAL A 1 244 ? 11.222 -1.651 -16.086 1.00 98.44 244 VAL A C 1
ATOM 1798 O O . VAL A 1 244 ? 10.383 -0.886 -16.561 1.00 98.44 244 VAL A O 1
ATOM 1801 N N . VAL A 1 245 ? 11.070 -2.261 -14.909 1.00 97.50 245 VAL A N 1
ATOM 1802 C CA . VAL A 1 245 ? 9.912 -2.024 -14.040 1.00 97.50 245 VAL A CA 1
ATOM 1803 C C . VAL A 1 245 ? 10.249 -0.913 -13.052 1.00 97.50 245 VAL A C 1
ATOM 1805 O O . VAL A 1 245 ? 11.074 -1.129 -12.163 1.00 97.50 245 VAL A O 1
ATOM 1808 N N . VAL A 1 246 ? 9.639 0.259 -13.225 1.00 96.25 246 VAL A N 1
ATOM 1809 C CA . VAL A 1 246 ? 9.862 1.472 -12.421 1.00 96.25 246 VAL A CA 1
ATOM 1810 C C . VAL A 1 246 ? 9.080 1.384 -11.112 1.00 96.25 246 VAL A C 1
ATOM 1812 O O . VAL A 1 246 ? 7.891 1.067 -11.118 1.00 96.25 246 VAL A O 1
ATOM 1815 N N . ASP A 1 247 ? 9.756 1.628 -9.989 1.00 93.25 247 ASP A N 1
ATOM 1816 C CA . ASP A 1 247 ? 9.214 1.400 -8.648 1.00 93.25 247 ASP A CA 1
ATOM 1817 C C . ASP A 1 247 ? 9.987 2.216 -7.592 1.00 93.25 247 ASP A C 1
ATOM 1819 O O . ASP A 1 247 ? 11.216 2.302 -7.655 1.00 93.25 247 ASP A O 1
ATOM 1823 N N . ASP A 1 248 ? 9.278 2.779 -6.608 1.00 88.44 248 ASP A N 1
ATOM 1824 C CA . ASP A 1 248 ? 9.843 3.559 -5.492 1.00 88.44 248 ASP A CA 1
ATOM 1825 C C . ASP A 1 248 ? 10.742 2.758 -4.536 1.00 88.44 248 ASP A C 1
ATOM 1827 O O . ASP A 1 248 ? 11.700 3.281 -3.964 1.00 88.44 248 ASP A O 1
ATOM 1831 N N . HIS A 1 249 ? 10.462 1.470 -4.367 1.00 87.88 249 HIS A N 1
ATOM 1832 C CA . HIS A 1 249 ? 11.225 0.554 -3.534 1.00 87.88 249 HIS A CA 1
ATOM 1833 C C . HIS A 1 249 ? 12.346 -0.147 -4.316 1.00 87.88 249 HIS A C 1
ATOM 1835 O O . HIS A 1 249 ? 13.515 -0.056 -3.932 1.00 87.88 249 HIS A O 1
ATOM 1841 N N . ILE A 1 250 ? 12.012 -0.912 -5.365 1.00 93.31 250 ILE A N 1
ATOM 1842 C CA . ILE A 1 250 ? 12.985 -1.688 -6.157 1.00 93.31 250 ILE A CA 1
ATOM 1843 C C . ILE A 1 250 ? 12.637 -1.629 -7.637 1.00 93.31 250 ILE A C 1
ATOM 1845 O O . ILE A 1 250 ? 11.771 -2.377 -8.097 1.00 93.31 250 ILE A O 1
ATOM 1849 N N . THR A 1 251 ? 13.417 -0.865 -8.396 1.00 96.62 251 THR A N 1
ATOM 1850 C CA . THR A 1 251 ? 13.375 -0.895 -9.858 1.00 96.62 251 THR A CA 1
ATOM 1851 C C . THR A 1 251 ? 13.991 -2.193 -10.372 1.00 96.62 251 THR A C 1
ATOM 1853 O O . THR A 1 251 ? 15.097 -2.593 -9.975 1.00 96.62 251 THR A O 1
ATOM 1856 N N . GLY A 1 252 ? 13.259 -2.864 -11.255 1.00 97.25 252 GLY A N 1
ATOM 1857 C CA . GLY A 1 252 ? 13.647 -4.131 -11.860 1.00 97.25 252 GLY A CA 1
ATOM 1858 C C . GLY A 1 252 ? 14.211 -3.956 -13.271 1.00 97.25 252 GLY A C 1
ATOM 1859 O O . GLY A 1 252 ? 13.707 -3.127 -14.017 1.00 97.25 252 GLY A O 1
ATOM 1860 N N . VAL A 1 253 ? 15.202 -4.765 -13.659 1.00 98.19 253 VAL A N 1
ATOM 1861 C CA . VAL A 1 253 ? 15.697 -4.880 -15.049 1.00 98.19 253 VAL A CA 1
ATOM 1862 C C . VAL A 1 253 ? 15.713 -6.355 -15.450 1.00 98.19 253 VAL A C 1
ATOM 1864 O O . VAL A 1 253 ? 16.458 -7.140 -14.856 1.00 98.19 253 VAL A O 1
ATOM 1867 N N . LEU A 1 254 ? 14.868 -6.742 -16.407 1.00 98.38 254 LEU A N 1
ATOM 1868 C CA . LEU A 1 254 ? 14.513 -8.134 -16.703 1.00 98.38 254 LEU A CA 1
ATOM 1869 C C . LEU A 1 254 ? 15.701 -8.978 -17.168 1.00 98.38 254 LEU A C 1
ATOM 1871 O O . LEU A 1 254 ? 15.941 -10.026 -16.568 1.00 98.38 254 LEU A O 1
ATOM 1875 N N . SER A 1 255 ? 16.458 -8.544 -18.179 1.00 97.81 255 SER A N 1
ATOM 1876 C CA . SER A 1 255 ? 17.518 -9.379 -18.774 1.00 97.81 255 SER A CA 1
ATOM 1877 C C . SER A 1 255 ? 18.661 -9.690 -17.796 1.00 97.81 255 SER A C 1
ATOM 1879 O O . SER A 1 255 ? 19.326 -10.720 -17.898 1.00 97.81 255 SER A O 1
ATOM 1881 N N . GLU A 1 256 ? 18.884 -8.823 -16.801 1.00 96.44 256 GLU A N 1
ATOM 1882 C CA . GLU A 1 256 ? 19.854 -9.072 -15.733 1.00 96.44 256 GLU A CA 1
ATOM 1883 C C . GLU A 1 256 ? 19.288 -9.893 -14.566 1.00 96.44 256 GLU A C 1
ATOM 1885 O O . GLU A 1 256 ? 20.061 -10.526 -13.838 1.00 96.44 256 GLU A O 1
ATOM 1890 N N . HIS A 1 257 ? 17.973 -9.831 -14.349 1.00 97.94 257 HIS A N 1
ATOM 1891 C CA . HIS A 1 257 ? 17.284 -10.510 -13.258 1.00 97.94 257 HIS A CA 1
ATOM 1892 C C . HIS A 1 257 ? 17.356 -12.033 -13.429 1.00 97.94 257 HIS A C 1
ATOM 1894 O O . HIS A 1 257 ? 17.402 -12.549 -14.544 1.00 97.94 257 HIS A O 1
ATOM 1900 N N . GLU A 1 258 ? 17.302 -12.783 -12.325 1.00 96.75 258 GLU A N 1
ATOM 1901 C CA . GLU A 1 258 ? 17.353 -14.255 -12.374 1.00 96.75 258 GLU A CA 1
ATOM 1902 C C . GLU A 1 258 ? 16.219 -14.862 -13.216 1.00 96.75 258 GLU A C 1
ATOM 1904 O O . GLU A 1 258 ? 16.416 -15.879 -13.871 1.00 96.75 258 GLU A O 1
ATOM 1909 N N . ALA A 1 259 ? 15.060 -14.198 -13.274 1.00 97.25 259 ALA A N 1
ATOM 1910 C CA . ALA A 1 259 ? 13.963 -14.592 -14.159 1.00 97.25 259 ALA A CA 1
ATOM 1911 C C . ALA A 1 259 ? 14.340 -14.486 -15.649 1.00 97.25 259 ALA A C 1
ATOM 1913 O O . ALA A 1 259 ? 14.078 -15.419 -16.398 1.00 97.25 259 ALA A O 1
ATOM 1914 N N . GLY A 1 260 ? 14.997 -13.399 -16.074 1.00 97.69 260 GLY A N 1
ATOM 1915 C CA . GLY A 1 260 ? 15.463 -13.255 -17.457 1.00 97.69 260 GLY A CA 1
ATOM 1916 C C . GLY A 1 260 ? 16.569 -14.252 -17.798 1.00 97.69 260 GLY A C 1
ATOM 1917 O O . GLY A 1 260 ? 16.538 -14.867 -18.860 1.00 97.69 260 GLY A O 1
ATOM 1918 N N . LYS A 1 261 ? 17.496 -14.503 -16.862 1.00 96.75 261 LYS A N 1
ATOM 1919 C CA . LYS A 1 261 ? 18.520 -15.548 -17.026 1.00 96.75 261 LYS A CA 1
ATOM 1920 C C . LYS A 1 261 ? 17.920 -16.943 -17.158 1.00 96.75 261 LYS A C 1
ATOM 1922 O O . LYS A 1 261 ? 18.385 -17.717 -17.981 1.00 96.75 261 LYS A O 1
ATOM 1927 N N . GLY A 1 262 ? 16.896 -17.261 -16.366 1.00 97.19 262 GLY A N 1
ATOM 1928 C CA . GLY A 1 262 ? 16.183 -18.537 -16.450 1.00 97.19 262 GLY A CA 1
ATOM 1929 C C . GLY A 1 262 ? 15.422 -18.738 -17.765 1.00 97.19 262 GLY A C 1
ATOM 1930 O O . GLY A 1 262 ? 15.033 -19.861 -18.066 1.00 97.19 262 GLY A O 1
ATOM 1931 N N . LEU A 1 263 ? 15.223 -17.667 -18.539 1.00 97.69 263 LEU A N 1
ATOM 1932 C CA . LEU A 1 263 ? 14.633 -17.677 -19.880 1.00 97.69 263 LEU A CA 1
ATOM 1933 C C . LEU A 1 263 ? 15.686 -17.512 -20.987 1.00 97.69 263 LEU A C 1
ATOM 1935 O O . LEU A 1 263 ? 15.324 -17.233 -22.127 1.00 97.69 263 LEU A O 1
ATOM 1939 N N . ASP A 1 264 ? 16.973 -17.643 -20.650 1.00 97.31 264 ASP A N 1
ATOM 1940 C CA . ASP A 1 264 ? 18.105 -17.485 -21.568 1.00 97.31 264 ASP A CA 1
ATOM 1941 C C . ASP A 1 264 ? 18.107 -16.140 -22.326 1.00 97.31 264 ASP A C 1
ATOM 1943 O O . ASP A 1 264 ? 18.602 -16.036 -23.452 1.00 97.31 264 ASP A O 1
ATOM 1947 N N . MET A 1 265 ? 17.573 -15.078 -21.708 1.00 97.75 265 MET A N 1
ATOM 1948 C CA . MET A 1 265 ? 17.571 -13.746 -22.313 1.00 97.75 265 MET A CA 1
ATOM 1949 C C . MET A 1 265 ? 18.995 -13.199 -22.441 1.00 97.75 265 MET A C 1
ATOM 1951 O O . MET A 1 265 ? 19.790 -13.218 -21.495 1.00 97.75 265 MET A O 1
ATOM 1955 N N . ALA A 1 266 ? 19.310 -12.649 -23.614 1.00 96.75 266 ALA A N 1
ATOM 1956 C CA . ALA A 1 266 ? 20.575 -11.967 -23.834 1.00 96.75 266 ALA A CA 1
ATOM 1957 C C . ALA A 1 266 ? 20.641 -10.677 -22.989 1.00 96.75 266 ALA A C 1
ATOM 1959 O O . ALA A 1 266 ? 19.685 -9.900 -22.997 1.00 96.75 266 ALA A O 1
ATOM 1960 N N . PRO A 1 267 ? 21.759 -10.391 -22.292 1.00 96.75 267 PRO A N 1
ATOM 1961 C CA . PRO A 1 267 ? 21.918 -9.131 -21.574 1.00 96.75 267 PRO A CA 1
ATOM 1962 C C . PRO A 1 267 ? 21.801 -7.929 -22.521 1.00 96.75 267 PRO A C 1
ATOM 1964 O O . PRO A 1 267 ? 22.664 -7.731 -23.376 1.00 96.75 267 PRO A O 1
ATOM 1967 N N . SER A 1 268 ? 20.779 -7.100 -22.315 1.00 97.69 268 SER A N 1
ATOM 1968 C CA . SER A 1 268 ? 20.399 -5.996 -23.213 1.00 97.69 268 SER A CA 1
ATOM 1969 C C . SER A 1 268 ? 21.434 -4.865 -23.290 1.00 97.69 268 SER A C 1
ATOM 1971 O O . SER A 1 268 ? 21.484 -4.103 -24.248 1.00 97.69 268 SER A O 1
ATOM 1973 N N . GLY A 1 269 ? 22.258 -4.710 -22.248 1.00 97.00 269 GLY A N 1
ATOM 1974 C CA . GLY A 1 269 ? 23.139 -3.551 -22.092 1.00 97.00 269 GLY A CA 1
ATOM 1975 C C . GLY A 1 269 ? 22.437 -2.288 -21.582 1.00 97.00 269 GLY A C 1
ATOM 1976 O O . GLY A 1 269 ? 23.127 -1.288 -21.366 1.00 97.00 269 GLY A O 1
ATOM 1977 N N . ILE A 1 270 ? 21.123 -2.327 -21.334 1.00 98.12 270 ILE A N 1
ATOM 1978 C CA . ILE A 1 270 ? 20.382 -1.251 -20.668 1.00 98.12 270 ILE A CA 1
ATOM 1979 C C . ILE A 1 270 ? 20.863 -1.122 -19.221 1.00 98.12 270 ILE A C 1
ATOM 1981 O O . ILE A 1 270 ? 21.079 -2.107 -18.514 1.00 98.12 270 ILE A O 1
ATOM 1985 N N . LYS A 1 271 ? 21.086 0.118 -18.778 1.00 96.19 271 LYS A N 1
ATOM 1986 C CA . LYS A 1 271 ? 21.610 0.435 -17.447 1.00 96.19 271 LYS A CA 1
ATOM 1987 C C . LYS A 1 271 ? 20.710 1.452 -16.774 1.00 96.19 271 LYS A C 1
ATOM 1989 O O . LYS A 1 271 ? 20.380 2.470 -17.368 1.00 96.19 271 LYS A O 1
ATOM 1994 N N . VAL A 1 272 ? 20.402 1.213 -15.506 1.00 96.62 272 VAL A N 1
ATOM 1995 C CA . VAL A 1 272 ? 19.594 2.113 -14.678 1.00 96.62 272 VAL A CA 1
ATOM 1996 C C . VAL A 1 272 ? 20.490 2.876 -13.689 1.00 96.62 272 VAL A C 1
ATOM 1998 O O . VAL A 1 272 ? 21.609 2.454 -13.341 1.00 96.62 272 VAL A O 1
ATOM 2001 N N . MET A 1 273 ? 20.036 4.055 -13.271 1.00 96.00 273 MET A N 1
ATOM 2002 C CA . MET A 1 273 ? 20.579 4.797 -12.134 1.00 96.00 273 MET A CA 1
ATOM 2003 C C . MET A 1 273 ? 20.371 4.055 -10.797 1.00 96.00 273 MET A C 1
ATOM 2005 O O . MET A 1 273 ? 19.957 2.899 -10.761 1.00 96.00 273 MET A O 1
ATOM 2009 N N . GLY A 1 274 ? 20.773 4.677 -9.688 1.00 94.25 274 GLY A N 1
ATOM 2010 C CA . GLY A 1 274 ? 20.638 4.101 -8.349 1.00 94.25 274 GLY A CA 1
ATOM 2011 C C . GLY A 1 274 ? 21.682 3.041 -7.978 1.00 94.25 274 GLY A C 1
ATOM 2012 O O . GLY A 1 274 ? 22.704 2.839 -8.651 1.00 94.25 274 GLY A O 1
ATOM 2013 N N . ARG A 1 275 ? 21.430 2.379 -6.846 1.00 95.75 275 ARG A N 1
ATOM 2014 C CA . ARG A 1 275 ? 22.315 1.401 -6.208 1.00 95.75 275 ARG A CA 1
ATOM 2015 C C . ARG A 1 275 ? 21.898 -0.020 -6.576 1.00 95.75 275 ARG A C 1
ATOM 2017 O O . ARG A 1 275 ? 20.898 -0.542 -6.086 1.00 95.75 275 ARG A O 1
ATOM 2024 N N . LYS A 1 276 ? 22.729 -0.690 -7.373 1.00 95.38 276 LYS A N 1
ATOM 2025 C CA . LYS A 1 276 ? 22.562 -2.115 -7.681 1.00 95.38 276 LYS A CA 1
ATOM 2026 C C . LYS A 1 276 ? 22.722 -2.959 -6.412 1.00 95.38 276 LYS A C 1
ATOM 2028 O O . LYS A 1 276 ? 23.747 -2.874 -5.737 1.00 95.38 276 LYS A O 1
ATOM 2033 N N . SER A 1 277 ? 21.717 -3.774 -6.101 1.00 93.69 277 SER A N 1
ATOM 2034 C CA . SER A 1 277 ? 21.758 -4.738 -4.995 1.00 93.69 277 SER A CA 1
ATOM 2035 C C . SER A 1 277 ? 22.199 -6.110 -5.474 1.00 93.69 277 SER A C 1
ATOM 2037 O O . SER A 1 277 ? 23.186 -6.662 -5.001 1.00 93.69 277 SER A O 1
ATOM 2039 N N . THR A 1 278 ? 21.461 -6.639 -6.440 1.00 94.62 278 THR A N 1
ATOM 2040 C CA . THR A 1 278 ? 21.679 -7.927 -7.100 1.00 94.62 278 THR A CA 1
ATOM 2041 C C . THR A 1 278 ? 21.415 -7.728 -8.598 1.00 94.62 278 THR A C 1
ATOM 2043 O O . THR A 1 278 ? 20.880 -6.680 -8.975 1.00 94.62 278 THR A O 1
ATOM 2046 N N . PRO A 1 279 ? 21.849 -8.640 -9.487 1.00 95.62 279 PRO A N 1
ATOM 2047 C CA . PRO A 1 279 ? 21.545 -8.541 -10.917 1.00 95.62 279 PRO A CA 1
ATOM 2048 C C . PRO A 1 279 ? 20.054 -8.260 -11.165 1.00 95.62 279 PRO A C 1
ATOM 2050 O O . PRO A 1 279 ? 19.196 -8.932 -10.596 1.00 95.62 279 PRO A O 1
ATOM 2053 N N . GLY A 1 280 ? 19.754 -7.207 -11.931 1.00 95.69 280 GLY A N 1
ATOM 2054 C CA . GLY A 1 280 ? 18.379 -6.795 -12.223 1.00 95.69 280 GLY A CA 1
ATOM 2055 C C . GLY A 1 280 ? 17.595 -6.129 -11.085 1.00 95.69 280 GLY A C 1
ATOM 2056 O O . GLY A 1 280 ? 16.408 -5.886 -11.266 1.00 95.69 280 GLY A O 1
ATOM 2057 N N . ARG A 1 281 ? 18.202 -5.832 -9.922 1.00 97.38 281 ARG A N 1
ATOM 2058 C CA . ARG A 1 281 ? 17.525 -5.196 -8.770 1.00 97.38 281 ARG A CA 1
ATOM 2059 C C . ARG A 1 281 ? 18.261 -3.940 -8.307 1.00 97.38 281 ARG A C 1
ATOM 2061 O O . ARG A 1 281 ? 19.408 -4.022 -7.844 1.00 97.38 281 ARG A O 1
ATOM 2068 N N . TYR A 1 282 ? 17.584 -2.797 -8.384 1.00 97.00 282 TYR A N 1
ATOM 2069 C CA . TYR A 1 282 ? 18.150 -1.475 -8.116 1.00 97.00 282 TYR A CA 1
ATOM 2070 C C . TYR A 1 282 ? 17.335 -0.742 -7.047 1.00 97.00 282 TYR A C 1
ATOM 2072 O O . TYR A 1 282 ? 16.124 -0.602 -7.169 1.00 97.00 282 TYR A O 1
ATOM 2080 N N . PHE A 1 283 ? 18.014 -0.278 -5.999 1.00 95.06 283 PHE A N 1
ATOM 2081 C CA . PHE A 1 283 ? 17.446 0.591 -4.966 1.00 95.06 283 PHE A CA 1
ATOM 2082 C C . PHE A 1 283 ? 17.764 2.055 -5.265 1.00 95.06 283 PHE A C 1
ATOM 2084 O O . PHE A 1 283 ? 18.776 2.335 -5.916 1.00 95.06 283 PHE A O 1
ATOM 2091 N N . GLN A 1 284 ? 16.981 2.977 -4.694 1.00 91.62 284 GLN A N 1
ATOM 2092 C CA . GLN A 1 284 ? 17.262 4.422 -4.730 1.00 91.62 284 GLN A CA 1
ATOM 2093 C C . GLN A 1 284 ? 17.472 4.926 -6.166 1.00 91.62 284 GLN A C 1
ATOM 2095 O O . GLN A 1 284 ? 18.465 5.588 -6.472 1.00 91.62 284 GLN A O 1
ATOM 2100 N N . VAL A 1 285 ? 16.589 4.506 -7.075 1.00 95.00 285 VAL A N 1
ATOM 2101 C CA . VAL A 1 285 ? 16.593 4.979 -8.466 1.00 95.00 285 VAL A CA 1
ATOM 2102 C C . VAL A 1 285 ? 15.941 6.356 -8.565 1.00 95.00 285 VAL A C 1
ATOM 2104 O O . VAL A 1 285 ? 16.423 7.190 -9.325 1.00 95.00 285 VAL A O 1
ATOM 2107 N N . ALA A 1 286 ? 14.894 6.572 -7.772 1.00 93.56 286 ALA A N 1
ATOM 2108 C CA . ALA A 1 286 ? 14.108 7.791 -7.679 1.00 93.56 286 ALA A CA 1
ATOM 2109 C C . ALA A 1 286 ? 13.533 7.927 -6.258 1.00 93.56 286 ALA A C 1
ATOM 2111 O O . ALA A 1 286 ? 13.547 6.951 -5.498 1.00 93.56 286 ALA A O 1
ATOM 2112 N N . GLU A 1 287 ? 13.052 9.117 -5.905 1.00 92.12 287 GLU A N 1
ATOM 2113 C CA . GLU A 1 287 ? 12.399 9.357 -4.616 1.00 92.12 287 GLU A CA 1
ATOM 2114 C C . GLU A 1 287 ? 10.900 9.014 -4.704 1.00 92.12 287 GLU A C 1
ATOM 2116 O O . GLU A 1 287 ? 10.341 8.993 -5.801 1.00 92.12 287 GLU A O 1
ATOM 2121 N N . PRO A 1 288 ? 10.213 8.729 -3.582 1.00 90.00 288 PRO A N 1
ATOM 2122 C CA . PRO A 1 288 ? 8.766 8.528 -3.589 1.00 90.00 288 PRO A CA 1
ATOM 2123 C C . PRO A 1 288 ? 8.005 9.775 -4.062 1.00 90.00 288 PRO A C 1
ATOM 2125 O O . PRO A 1 288 ? 8.328 10.897 -3.674 1.00 90.00 288 PRO A O 1
ATOM 2128 N N . GLY A 1 289 ? 6.944 9.579 -4.843 1.00 89.00 289 GLY A N 1
ATOM 2129 C CA . GLY A 1 289 ? 6.168 10.665 -5.433 1.00 89.00 289 GLY A CA 1
ATOM 2130 C C . GLY A 1 289 ? 4.861 10.214 -6.088 1.00 89.00 289 GLY A C 1
ATOM 2131 O O . GLY A 1 289 ? 4.277 9.186 -5.739 1.00 89.00 289 GLY A O 1
ATOM 2132 N N . THR A 1 290 ? 4.370 11.040 -7.014 1.00 85.31 290 THR A N 1
ATOM 2133 C CA . THR A 1 290 ? 3.079 10.840 -7.710 1.00 85.31 290 THR A CA 1
ATOM 2134 C C . THR A 1 290 ? 3.216 10.490 -9.195 1.00 85.31 290 THR A C 1
ATOM 2136 O O . THR A 1 290 ? 2.204 10.338 -9.876 1.00 85.31 290 THR A O 1
ATOM 2139 N N . GLY A 1 291 ? 4.451 10.355 -9.675 1.00 90.31 291 GLY A N 1
ATOM 2140 C CA . GLY A 1 291 ? 4.809 9.940 -11.024 1.00 90.31 291 GLY A CA 1
ATOM 2141 C C . GLY A 1 291 ? 4.876 8.417 -11.168 1.00 90.31 291 GLY A C 1
ATOM 2142 O O . GLY A 1 291 ? 4.077 7.674 -10.597 1.00 90.31 291 GLY A O 1
ATOM 2143 N N . TRP A 1 292 ? 5.813 7.933 -11.979 1.00 93.75 292 TRP A N 1
ATOM 2144 C CA . TRP A 1 292 ? 5.903 6.536 -12.400 1.00 93.75 292 TRP A CA 1
ATOM 2145 C C . TRP A 1 292 ? 6.145 5.559 -11.256 1.00 93.75 292 TRP A C 1
ATOM 2147 O O . TRP A 1 292 ? 7.138 5.678 -10.541 1.00 93.75 292 TRP A O 1
ATOM 2157 N N . GLY A 1 293 ? 5.267 4.562 -11.104 1.00 90.00 293 GLY A N 1
ATOM 2158 C CA . GLY A 1 293 ? 5.440 3.484 -10.122 1.00 90.00 293 GLY A CA 1
ATOM 2159 C C . GLY A 1 293 ? 5.591 3.978 -8.680 1.00 90.00 293 GLY A C 1
ATOM 2160 O O . GLY A 1 293 ? 6.318 3.365 -7.894 1.00 90.00 293 GLY A O 1
ATOM 2161 N N . GLY A 1 294 ? 4.954 5.108 -8.353 1.00 89.88 294 GLY A N 1
ATOM 2162 C CA . GLY A 1 294 ? 5.034 5.719 -7.027 1.00 89.88 294 GLY A CA 1
ATOM 2163 C C . GLY A 1 294 ? 6.247 6.604 -6.780 1.00 89.88 294 GLY A C 1
ATOM 2164 O O . GLY A 1 294 ? 6.537 6.909 -5.624 1.00 89.88 294 GLY A O 1
ATOM 2165 N N . THR A 1 295 ? 6.980 6.982 -7.828 1.00 92.81 295 THR A N 1
ATOM 2166 C CA . THR A 1 295 ? 8.191 7.812 -7.733 1.00 92.81 295 THR A CA 1
ATOM 2167 C C . THR A 1 295 ? 7.925 9.277 -8.083 1.00 92.81 295 THR A C 1
ATOM 2169 O O . THR A 1 295 ? 6.818 9.646 -8.464 1.00 92.81 295 THR A O 1
ATOM 2172 N N . ASP A 1 296 ? 8.934 10.135 -7.982 1.00 93.44 296 ASP A N 1
ATOM 2173 C CA . ASP A 1 296 ? 8.945 11.505 -8.502 1.00 93.44 296 ASP A CA 1
ATOM 2174 C C . ASP A 1 296 ? 9.286 11.600 -10.008 1.00 93.44 296 ASP A C 1
ATOM 2176 O O . ASP A 1 296 ? 9.505 12.692 -10.534 1.00 93.44 296 ASP A O 1
ATOM 2180 N N . VAL A 1 297 ? 9.316 10.468 -10.723 1.00 94.62 297 VAL A N 1
ATOM 2181 C CA . VAL A 1 297 ? 9.687 10.389 -12.144 1.00 94.62 297 VAL A CA 1
ATOM 2182 C C . VAL A 1 297 ? 8.485 10.626 -13.054 1.00 94.62 297 VAL A C 1
ATOM 2184 O O . VAL A 1 297 ? 7.523 9.865 -13.035 1.00 94.62 297 VAL A O 1
ATOM 2187 N N . GLU A 1 298 ? 8.579 11.620 -13.934 1.00 94.06 298 GLU A N 1
ATOM 2188 C CA . GLU A 1 298 ? 7.579 11.872 -14.987 1.00 94.06 298 GLU A CA 1
ATOM 2189 C C . GLU A 1 298 ? 7.940 11.177 -16.310 1.00 94.06 298 GLU A C 1
ATOM 2191 O O . GLU A 1 298 ? 7.106 10.517 -16.932 1.00 94.06 298 GLU A O 1
ATOM 2196 N N . ASP A 1 299 ? 9.206 11.295 -16.730 1.00 95.56 299 ASP A N 1
ATOM 2197 C CA . ASP A 1 299 ? 9.747 10.608 -17.905 1.00 95.56 299 ASP A CA 1
ATOM 2198 C C . ASP A 1 299 ? 10.523 9.359 -17.466 1.00 95.56 299 ASP A C 1
ATOM 2200 O O . ASP A 1 299 ? 11.593 9.498 -16.858 1.00 95.56 299 ASP A O 1
ATOM 2204 N N . PRO A 1 300 ? 10.056 8.140 -17.793 1.00 95.88 300 PRO A N 1
ATOM 2205 C CA . PRO A 1 300 ? 10.728 6.918 -17.378 1.00 95.88 300 PRO A CA 1
ATOM 2206 C C . PRO A 1 300 ? 12.145 6.805 -17.954 1.00 95.88 300 PRO A C 1
ATOM 2208 O O . PRO A 1 300 ? 12.988 6.173 -17.328 1.00 95.88 300 PRO A O 1
ATOM 2211 N N . LEU A 1 301 ? 12.467 7.427 -19.096 1.00 97.50 301 LEU A N 1
ATOM 2212 C CA . LEU A 1 301 ? 13.821 7.364 -19.662 1.00 97.50 301 LEU A CA 1
ATOM 2213 C C . LEU A 1 301 ? 14.850 8.133 -18.828 1.00 97.50 301 LEU A C 1
ATOM 2215 O O . LEU A 1 301 ? 16.041 7.823 -18.895 1.00 97.50 301 LEU A O 1
ATOM 2219 N N . SER A 1 302 ? 14.404 9.086 -18.003 1.00 97.25 302 SER A N 1
ATOM 2220 C CA . SER A 1 302 ? 15.283 9.879 -17.138 1.00 97.25 302 SER A CA 1
ATOM 2221 C C . SER A 1 302 ? 16.076 9.026 -16.148 1.00 97.25 302 SER A C 1
ATOM 2223 O O . SER A 1 302 ? 17.148 9.451 -15.726 1.00 97.25 302 SER A O 1
ATOM 2225 N N . ILE A 1 303 ? 15.605 7.810 -15.827 1.00 97.00 303 ILE A N 1
ATOM 2226 C CA . ILE A 1 303 ? 16.274 6.877 -14.908 1.00 97.00 303 ILE A CA 1
ATOM 2227 C C . ILE A 1 303 ? 17.368 6.035 -15.582 1.00 97.00 303 ILE A C 1
ATOM 2229 O O . ILE A 1 303 ? 18.079 5.282 -14.906 1.00 97.00 303 ILE A O 1
ATOM 2233 N N . LEU A 1 304 ? 17.497 6.114 -16.909 1.00 97.75 304 LEU A N 1
ATOM 2234 C CA . LEU A 1 304 ? 18.450 5.324 -17.676 1.00 97.75 304 LEU A CA 1
ATOM 2235 C C . LEU A 1 304 ? 19.813 6.019 -17.764 1.00 97.75 304 LEU A C 1
ATOM 2237 O O . LEU A 1 304 ? 19.942 7.233 -17.889 1.00 97.75 304 LEU A O 1
ATOM 2241 N N . LYS A 1 305 ? 20.868 5.210 -17.734 1.00 97.50 305 LYS A N 1
ATOM 2242 C CA . LYS A 1 305 ? 22.224 5.602 -18.134 1.00 97.50 305 LYS A CA 1
ATOM 2243 C C . LYS A 1 305 ? 22.417 5.283 -19.620 1.00 97.50 305 LYS A C 1
ATOM 2245 O O . LYS A 1 305 ? 21.688 4.442 -20.147 1.00 97.50 305 LYS A O 1
ATOM 2250 N N . PRO A 1 306 ? 23.446 5.851 -20.281 1.00 97.62 306 PRO A N 1
ATOM 2251 C CA . PRO A 1 306 ? 23.818 5.420 -21.625 1.00 97.62 306 PRO A CA 1
ATOM 2252 C C . PRO A 1 306 ? 23.974 3.896 -21.702 1.00 97.62 306 PRO A C 1
ATOM 2254 O O . PRO A 1 306 ? 24.631 3.289 -20.842 1.00 97.62 306 PRO A O 1
ATOM 2257 N N . ALA A 1 307 ? 23.357 3.292 -22.720 1.00 97.50 307 ALA A N 1
ATOM 2258 C CA . ALA A 1 307 ? 23.414 1.854 -22.949 1.00 97.50 307 ALA A CA 1
ATOM 2259 C C . ALA A 1 307 ? 24.864 1.386 -23.155 1.00 97.50 307 ALA A C 1
ATOM 2261 O O . ALA A 1 307 ? 25.727 2.135 -23.612 1.00 97.50 307 ALA A O 1
ATOM 2262 N N . ASP A 1 308 ? 25.158 0.137 -22.791 1.00 97.56 308 ASP A N 1
ATOM 2263 C CA . ASP A 1 308 ? 26.478 -0.449 -23.012 1.00 97.56 308 ASP A CA 1
ATOM 2264 C C . ASP A 1 308 ? 26.685 -0.782 -24.497 1.00 97.56 308 ASP A C 1
ATOM 2266 O O . ASP A 1 308 ? 26.084 -1.747 -24.975 1.00 97.56 308 ASP A O 1
ATOM 2270 N N . PRO A 1 309 ? 27.571 -0.080 -25.229 1.00 97.06 309 PRO A N 1
ATOM 2271 C CA . PRO A 1 309 ? 27.735 -0.299 -26.665 1.00 97.06 309 PRO A CA 1
ATOM 2272 C C . PRO A 1 309 ? 28.370 -1.653 -27.003 1.00 97.06 309 PRO A C 1
ATOM 2274 O O . PRO A 1 309 ? 28.417 -2.033 -28.167 1.00 97.06 309 PRO A O 1
ATOM 2277 N N . LYS A 1 310 ? 28.888 -2.389 -26.009 1.00 97.50 310 LYS A N 1
ATOM 2278 C CA . LYS A 1 310 ? 29.403 -3.751 -26.207 1.00 97.50 310 LYS A CA 1
ATOM 2279 C C . LYS A 1 310 ? 28.310 -4.819 -26.141 1.00 97.50 310 LYS A C 1
ATOM 2281 O O . LYS A 1 310 ? 28.600 -5.972 -26.447 1.00 97.50 310 LYS A O 1
ATOM 2286 N N . LYS A 1 311 ? 27.113 -4.465 -25.662 1.00 97.12 311 LYS A N 1
ATOM 2287 C CA . LYS A 1 311 ? 26.001 -5.398 -25.430 1.00 97.12 311 LYS A CA 1
ATOM 2288 C C . LYS A 1 311 ? 24.729 -4.990 -26.159 1.00 97.12 311 LYS A C 1
ATOM 2290 O O . LYS A 1 311 ? 24.086 -5.865 -26.712 1.00 97.12 311 LYS A O 1
ATOM 2295 N N . ALA A 1 312 ? 24.387 -3.704 -26.153 1.00 98.06 312 ALA A N 1
ATOM 2296 C CA . ALA A 1 312 ? 23.194 -3.176 -26.804 1.00 98.06 312 ALA A CA 1
ATOM 2297 C C . ALA A 1 312 ? 23.357 -3.113 -28.331 1.00 98.06 312 ALA A C 1
ATOM 2299 O O . ALA A 1 312 ? 24.472 -2.992 -28.842 1.00 98.06 312 ALA A O 1
ATOM 2300 N N . TRP A 1 313 ? 22.235 -3.160 -29.053 1.00 98.31 313 TRP A N 1
ATOM 2301 C CA . TRP A 1 313 ? 22.180 -3.102 -30.516 1.00 98.31 313 TRP A CA 1
ATOM 2302 C C . TRP A 1 313 ? 21.051 -2.177 -31.006 1.00 98.31 313 TRP A C 1
ATOM 2304 O O . TRP A 1 313 ? 20.056 -2.003 -30.297 1.00 98.31 313 TRP A O 1
ATOM 2314 N N . PRO A 1 314 ? 21.168 -1.594 -32.216 1.00 98.31 314 PRO A N 1
ATOM 2315 C CA . PRO A 1 314 ? 20.063 -0.878 -32.851 1.00 98.31 314 PRO A CA 1
ATOM 2316 C C . PRO A 1 314 ? 18.861 -1.800 -33.095 1.00 98.31 314 PRO A C 1
ATOM 2318 O O . PRO A 1 314 ? 19.031 -2.921 -33.573 1.00 98.31 314 PRO A O 1
ATOM 2321 N N . GLY A 1 315 ? 17.656 -1.322 -32.796 1.00 97.81 315 GLY A N 1
ATOM 2322 C CA . GLY A 1 315 ? 16.400 -2.073 -32.890 1.00 97.81 315 GLY A CA 1
ATOM 2323 C C . GLY A 1 315 ? 16.046 -2.892 -31.644 1.00 97.81 315 GLY A C 1
ATOM 2324 O O . GLY A 1 315 ? 15.039 -3.591 -31.655 1.00 97.81 315 GLY A O 1
ATOM 2325 N N . LEU A 1 316 ? 16.845 -2.827 -30.572 1.00 98.31 316 LEU A N 1
ATOM 2326 C CA . LEU A 1 316 ? 16.512 -3.459 -29.291 1.00 98.31 316 LEU A CA 1
ATOM 2327 C C . LEU A 1 316 ? 15.220 -2.863 -28.718 1.00 98.31 316 LEU A C 1
ATOM 2329 O O . LEU A 1 316 ? 15.119 -1.646 -28.550 1.00 98.31 316 LEU A O 1
ATOM 2333 N N . ARG A 1 317 ? 14.267 -3.742 -28.402 1.00 98.06 317 ARG A N 1
ATOM 2334 C CA . ARG A 1 317 ? 12.911 -3.442 -27.928 1.00 98.06 317 ARG A CA 1
ATOM 2335 C C . ARG A 1 317 ? 12.870 -3.320 -26.408 1.00 98.06 317 ARG A C 1
ATOM 2337 O O . ARG A 1 317 ? 13.073 -4.310 -25.700 1.00 98.06 317 ARG A O 1
ATOM 2344 N N . LEU A 1 318 ? 12.588 -2.121 -25.912 1.00 98.50 318 LEU A N 1
ATOM 2345 C CA . LEU A 1 318 ? 12.573 -1.776 -24.493 1.00 98.50 318 LEU A CA 1
ATOM 2346 C C . LEU A 1 318 ? 11.157 -1.410 -24.039 1.00 98.50 318 LEU A C 1
ATOM 2348 O O . LEU A 1 318 ? 10.554 -0.474 -24.563 1.00 98.50 318 LEU A O 1
ATOM 2352 N N . LEU A 1 319 ? 10.665 -2.096 -23.008 1.00 98.38 319 LEU A N 1
ATOM 2353 C CA . LEU A 1 319 ? 9.438 -1.736 -22.301 1.00 98.38 319 LEU A CA 1
ATOM 2354 C C . LEU A 1 319 ? 9.775 -1.102 -20.947 1.00 98.38 319 LEU A C 1
ATOM 2356 O O . LEU A 1 319 ? 10.369 -1.741 -20.080 1.00 98.38 319 LEU A O 1
ATOM 2360 N N . MET A 1 320 ? 9.361 0.147 -20.754 1.00 98.12 320 MET A N 1
ATOM 2361 C CA . MET A 1 320 ? 9.311 0.795 -19.443 1.00 98.12 320 MET A CA 1
ATOM 2362 C C . MET A 1 320 ? 7.897 0.614 -18.887 1.00 98.12 320 MET A C 1
ATOM 2364 O O . MET A 1 320 ? 6.938 0.930 -19.589 1.00 98.12 320 MET A O 1
ATOM 2368 N N . ILE A 1 321 ? 7.741 0.116 -17.659 1.00 96.69 321 ILE A N 1
ATOM 2369 C CA . ILE A 1 321 ? 6.417 -0.169 -17.072 1.00 96.69 321 ILE A CA 1
ATOM 2370 C C . ILE A 1 321 ? 6.404 0.051 -15.550 1.00 96.69 321 ILE A C 1
ATOM 2372 O O . ILE A 1 321 ? 7.420 -0.172 -14.897 1.00 96.69 321 ILE A O 1
ATOM 2376 N N . SER A 1 322 ? 5.293 0.503 -14.964 1.00 94.56 322 SER A N 1
ATOM 2377 C CA . SER A 1 322 ? 5.100 0.529 -13.502 1.00 94.56 322 SER A CA 1
ATOM 2378 C C . SER A 1 322 ? 4.741 -0.859 -12.954 1.00 94.56 322 SER A C 1
ATOM 2380 O O . SER A 1 322 ? 4.453 -1.792 -13.702 1.00 94.56 322 SER A O 1
ATOM 2382 N N . THR A 1 323 ? 4.717 -1.031 -11.632 1.00 92.06 323 THR A N 1
ATOM 2383 C CA . THR A 1 323 ? 4.303 -2.311 -11.019 1.00 92.06 323 THR A CA 1
ATOM 2384 C C . THR A 1 323 ? 2.819 -2.627 -11.160 1.00 92.06 323 THR A C 1
ATOM 2386 O O . THR A 1 323 ? 2.435 -3.793 -11.088 1.00 92.06 323 THR A O 1
ATOM 2389 N N . THR A 1 324 ? 1.989 -1.608 -11.362 1.00 91.00 324 THR A N 1
ATOM 2390 C CA . THR A 1 324 ? 0.555 -1.737 -11.651 1.00 91.00 324 THR A CA 1
ATOM 2391 C C . THR A 1 324 ? 0.289 -1.988 -13.135 1.00 91.00 324 THR A C 1
ATOM 2393 O O . THR A 1 324 ? -0.751 -2.536 -13.484 1.00 91.00 324 THR A O 1
ATOM 2396 N N . GLY A 1 325 ? 1.219 -1.597 -14.014 1.00 91.06 325 GLY A N 1
ATOM 2397 C CA . GLY A 1 325 ? 1.035 -1.612 -15.465 1.00 91.06 325 GLY A CA 1
ATOM 2398 C C . GLY A 1 325 ? 0.181 -0.458 -16.001 1.00 91.06 325 GLY A C 1
ATOM 2399 O O . GLY A 1 325 ? 0.013 -0.354 -17.213 1.00 91.06 325 GLY A O 1
ATOM 2400 N N . GLU A 1 326 ? -0.332 0.432 -15.139 1.00 89.38 326 GLU A N 1
ATOM 2401 C CA . GLU A 1 326 ? -1.106 1.608 -15.572 1.00 89.38 326 GLU A CA 1
ATOM 2402 C C . GLU A 1 326 ? -0.254 2.595 -16.377 1.00 89.38 326 GLU A C 1
ATOM 2404 O O . GLU A 1 326 ? -0.749 3.245 -17.299 1.00 89.38 326 GLU A O 1
ATOM 2409 N N . GLN A 1 327 ? 1.031 2.695 -16.036 1.00 93.31 327 GLN A N 1
ATOM 2410 C CA . GLN A 1 327 ? 2.006 3.507 -16.748 1.00 93.31 327 GLN A CA 1
ATOM 2411 C C . GLN A 1 327 ? 2.942 2.578 -17.509 1.00 93.31 327 GLN A C 1
ATOM 2413 O O . GLN A 1 327 ? 3.619 1.734 -16.918 1.00 93.31 327 GLN A O 1
ATOM 2418 N N . TRP A 1 328 ? 2.991 2.737 -18.827 1.00 95.88 328 TRP A N 1
ATOM 2419 C CA . TRP A 1 328 ? 3.923 2.015 -19.678 1.00 95.88 328 TRP A CA 1
ATOM 2420 C C . TRP A 1 328 ? 4.310 2.851 -20.899 1.00 95.88 328 TRP A C 1
ATOM 2422 O O . TRP A 1 328 ? 3.593 3.760 -21.318 1.00 95.88 328 TRP A O 1
ATOM 2432 N N . ALA A 1 329 ? 5.490 2.567 -21.441 1.00 97.19 329 ALA A N 1
ATOM 2433 C CA . ALA A 1 329 ? 6.020 3.199 -22.635 1.00 97.19 329 ALA A CA 1
ATOM 2434 C C . ALA A 1 329 ? 6.971 2.227 -23.339 1.00 97.19 329 ALA A C 1
ATOM 2436 O O . ALA A 1 329 ? 7.748 1.518 -22.695 1.00 97.19 329 ALA A O 1
ATOM 2437 N N . TYR A 1 330 ? 6.888 2.187 -24.665 1.00 97.88 330 TYR A N 1
ATOM 2438 C CA . TYR A 1 330 ? 7.622 1.243 -25.496 1.00 97.88 330 TYR A CA 1
ATOM 2439 C C . TYR A 1 330 ? 8.583 1.980 -26.428 1.00 97.88 330 TYR A C 1
ATOM 2441 O O . TYR A 1 330 ? 8.222 2.986 -27.046 1.00 97.88 330 TYR A O 1
ATOM 2449 N N . PHE A 1 331 ? 9.809 1.474 -26.521 1.00 98.38 331 PHE A N 1
ATOM 2450 C CA . PHE A 1 331 ? 10.903 2.118 -27.233 1.00 98.38 331 PHE A CA 1
ATOM 2451 C C . PHE A 1 331 ? 11.705 1.116 -28.058 1.00 98.38 331 PHE A C 1
ATOM 2453 O O . PHE A 1 331 ? 11.815 -0.058 -27.702 1.00 98.38 331 PHE A O 1
ATOM 2460 N N . GLU A 1 332 ? 12.338 1.612 -29.116 1.00 98.38 332 GLU A N 1
ATOM 2461 C CA . GLU A 1 332 ? 13.391 0.904 -29.838 1.00 98.38 332 GLU A CA 1
ATOM 2462 C C . GLU A 1 332 ? 14.673 1.737 -29.832 1.00 98.38 332 GLU A C 1
ATOM 2464 O O . GLU A 1 332 ? 14.638 2.959 -29.989 1.00 98.38 332 GLU A O 1
ATOM 2469 N N . LEU A 1 333 ? 15.818 1.090 -29.625 1.00 98.50 333 LEU A N 1
A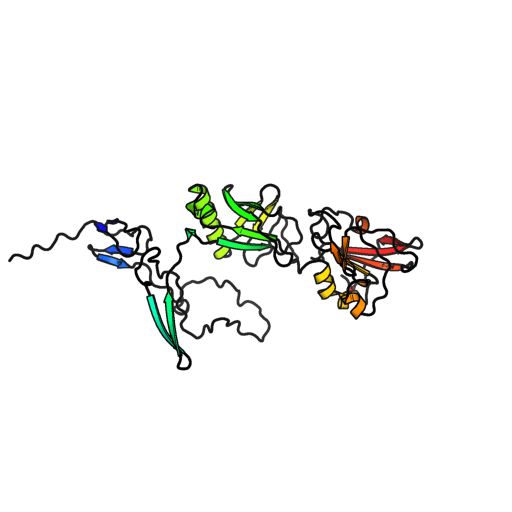TOM 2470 C CA . LEU A 1 333 ? 17.117 1.761 -29.684 1.00 98.50 333 LEU A CA 1
ATOM 2471 C C . LEU A 1 333 ? 17.447 2.167 -31.129 1.00 98.50 333 LEU A C 1
ATOM 2473 O O . LEU A 1 333 ? 17.434 1.334 -32.033 1.00 98.50 333 LEU A O 1
ATOM 2477 N N . ASP A 1 334 ? 17.794 3.432 -31.354 1.00 98.25 334 ASP A N 1
ATOM 2478 C CA . ASP A 1 334 ? 18.269 3.896 -32.660 1.00 98.25 334 ASP A CA 1
ATOM 2479 C C . ASP A 1 334 ? 19.720 3.457 -32.960 1.00 98.25 334 ASP A C 1
ATOM 2481 O O . ASP A 1 334 ? 20.365 2.732 -32.197 1.00 98.25 334 ASP A O 1
ATOM 2485 N N . ALA A 1 335 ? 20.270 3.908 -34.094 1.00 97.75 335 ALA A N 1
ATOM 2486 C CA . ALA A 1 335 ? 21.655 3.621 -34.477 1.00 97.75 335 ALA A CA 1
ATOM 2487 C C . ALA A 1 335 ? 22.701 4.171 -33.482 1.00 97.75 335 ALA A C 1
ATOM 2489 O O . ALA A 1 335 ? 23.829 3.681 -33.448 1.00 97.75 335 ALA A O 1
ATOM 2490 N N . GLY A 1 336 ? 22.336 5.182 -32.689 1.00 97.81 336 GLY A N 1
ATOM 2491 C CA . GLY A 1 336 ? 23.139 5.754 -31.612 1.00 97.81 336 GLY A CA 1
ATOM 2492 C C . GLY A 1 336 ? 22.918 5.083 -30.254 1.00 97.81 336 GLY A C 1
ATOM 2493 O O . GLY A 1 336 ? 23.507 5.532 -29.272 1.00 97.81 336 GLY A O 1
ATOM 2494 N N . LEU A 1 337 ? 22.113 4.014 -30.192 1.00 98.06 337 LEU A N 1
ATOM 2495 C CA . LEU A 1 337 ? 21.712 3.335 -28.960 1.00 98.06 337 LEU A CA 1
ATOM 2496 C C . LEU A 1 337 ? 20.974 4.269 -27.987 1.00 98.06 337 LEU A C 1
ATOM 2498 O O . LEU A 1 337 ? 21.133 4.165 -26.766 1.00 98.06 337 LEU A O 1
ATOM 2502 N N . VAL A 1 338 ? 20.153 5.171 -28.527 1.00 98.06 338 VAL A N 1
ATOM 2503 C CA . VAL A 1 338 ? 19.234 6.009 -27.752 1.00 98.06 338 VAL A CA 1
ATOM 2504 C C . VAL A 1 338 ? 17.806 5.478 -27.924 1.00 98.06 338 VAL A C 1
ATOM 2506 O O . VAL A 1 338 ? 17.402 5.217 -29.059 1.00 98.06 338 VAL A O 1
ATOM 2509 N N . PRO A 1 339 ? 17.037 5.270 -26.836 1.00 98.19 339 PRO A N 1
ATOM 2510 C CA . PRO A 1 339 ? 15.649 4.833 -26.939 1.00 98.19 339 PRO A CA 1
ATOM 2511 C C . PRO A 1 339 ? 14.797 5.874 -27.672 1.00 98.19 339 PRO A C 1
ATOM 2513 O O . PRO A 1 339 ? 14.741 7.032 -27.260 1.00 98.19 339 PRO A O 1
ATOM 2516 N N . GLN A 1 340 ? 14.112 5.452 -28.732 1.00 98.25 340 GLN A N 1
ATOM 2517 C CA . GLN A 1 340 ? 13.142 6.259 -29.470 1.00 98.25 340 GLN A CA 1
ATOM 2518 C C . GLN A 1 340 ? 11.738 5.678 -29.277 1.00 98.25 340 GLN A C 1
ATOM 2520 O O . GLN A 1 340 ? 11.599 4.452 -29.303 1.00 98.25 340 GLN A O 1
ATOM 2525 N N . PRO A 1 341 ? 10.694 6.508 -29.085 1.00 97.88 341 PRO A N 1
ATOM 2526 C CA . PRO A 1 341 ? 9.325 6.018 -28.961 1.00 97.88 341 PRO A CA 1
ATOM 2527 C C . PRO A 1 341 ? 8.940 5.133 -30.148 1.00 97.88 341 PRO A C 1
ATOM 2529 O O . PRO A 1 341 ? 9.122 5.518 -31.304 1.00 97.88 341 PRO A O 1
ATOM 2532 N N . ALA A 1 342 ? 8.386 3.960 -29.857 1.00 96.50 342 ALA A N 1
ATOM 2533 C CA . ALA A 1 342 ? 7.980 2.983 -30.857 1.00 96.50 342 ALA A CA 1
ATOM 2534 C C . ALA A 1 342 ? 6.544 2.506 -30.603 1.00 96.50 342 ALA A C 1
ATOM 2536 O O . ALA A 1 342 ? 5.969 2.710 -29.534 1.00 96.50 342 ALA A O 1
ATOM 2537 N N . THR A 1 343 ? 5.938 1.872 -31.607 1.00 94.25 343 THR A N 1
ATOM 2538 C CA . THR A 1 343 ? 4.587 1.313 -31.461 1.00 94.25 343 THR A CA 1
ATOM 2539 C C . THR A 1 343 ? 4.672 -0.031 -30.751 1.00 94.25 343 THR A C 1
ATOM 2541 O O . THR A 1 343 ? 5.348 -0.940 -31.227 1.00 94.25 343 THR A O 1
ATOM 2544 N N . ILE A 1 344 ? 3.974 -0.160 -29.624 1.00 92.88 344 ILE A N 1
ATOM 2545 C CA . ILE A 1 344 ? 3.908 -1.417 -28.880 1.00 92.88 344 ILE A CA 1
ATOM 2546 C C . ILE A 1 344 ? 3.202 -2.505 -29.702 1.00 92.88 344 ILE A C 1
ATOM 2548 O O . ILE A 1 344 ? 2.256 -2.240 -30.449 1.00 92.88 344 ILE A O 1
ATOM 2552 N N . SER A 1 345 ? 3.660 -3.748 -29.572 1.00 83.75 345 SER A N 1
ATOM 2553 C CA . SER A 1 345 ? 3.038 -4.883 -30.257 1.00 83.75 345 SER A CA 1
ATOM 2554 C C . SER A 1 345 ? 1.724 -5.301 -29.588 1.00 83.75 345 SER A C 1
ATOM 2556 O O . SER A 1 345 ? 1.625 -5.265 -28.366 1.00 83.75 345 SER A O 1
ATOM 2558 N N . ALA A 1 346 ? 0.750 -5.779 -30.371 1.00 87.25 346 ALA A N 1
ATOM 2559 C CA . ALA A 1 346 ? -0.561 -6.194 -29.859 1.00 87.25 346 ALA A CA 1
ATOM 2560 C C . ALA A 1 346 ? -0.532 -7.223 -28.704 1.00 87.25 346 ALA A C 1
ATOM 2562 O O . ALA A 1 346 ? -1.366 -7.096 -27.818 1.00 87.25 346 ALA A O 1
ATOM 2563 N N . PRO A 1 347 ? 0.398 -8.202 -28.645 1.00 87.75 347 PRO A N 1
ATOM 2564 C CA . PRO A 1 347 ? 0.491 -9.123 -27.503 1.00 87.75 347 PRO A CA 1
ATOM 2565 C C . PRO A 1 347 ? 0.877 -8.484 -26.159 1.00 87.75 347 PRO A C 1
ATOM 2567 O O . PRO A 1 347 ? 0.798 -9.156 -25.136 1.00 87.75 347 PRO A O 1
ATOM 2570 N N . LEU A 1 348 ? 1.345 -7.232 -26.161 1.00 85.12 348 LEU A N 1
ATOM 2571 C CA . LEU A 1 348 ? 1.751 -6.488 -24.964 1.00 85.12 348 LEU A CA 1
ATOM 2572 C C . LEU A 1 348 ? 0.717 -5.429 -24.525 1.00 85.12 348 LEU A C 1
ATOM 2574 O O . LEU A 1 348 ? 0.977 -4.732 -23.546 1.00 85.12 348 LEU A O 1
ATOM 2578 N N . LEU A 1 349 ? -0.398 -5.280 -25.255 1.00 80.12 349 LEU A N 1
ATOM 2579 C CA . LEU A 1 349 ? -1.523 -4.385 -24.928 1.00 80.12 349 LEU A CA 1
ATOM 2580 C C . LEU A 1 349 ? -2.573 -5.101 -24.073 1.00 80.12 349 LEU A C 1
ATOM 2582 O O . LEU A 1 349 ? -3.148 -4.427 -23.193 1.00 80.12 349 LEU A O 1
#

Foldseek 3Di:
DDPPPPDQDQWDQDPLAPVRAIAGEPGAGPVNQWHQHSNDTDGDFDFDFVVVPDDDDDLDDPPDDPDDDPPCPPPVVDRDGALVSQEARPPDPDFRSDWDWDADPNDIDIDGHYDDDCLADKDKDWAQDLAWFDDAQFFKDFPNAGFWTFHDDDQQTTMTIGGGNCQLPVDDPVSNVRRVVQRVCQSVQHWTWMHTHVGWTWIDGRPAAIQTNNRGDDFGQPGFQLVLLVVCVVLCQVFALWEWADAQAKIFINCQHVSVVVVVRFDAQKAFDADDDGGRIHGPLFHAHGDASRGPDPDQCVGTDQGDPVRHDFQGKYWYAYSRRPDIFIFTQHRRRDTDGDDGDPSSD

Radius of gyration: 29.28 Å; chains: 1; bounding box: 73×54×98 Å

pLDDT: mean 87.4, std 14.03, range [39.34, 98.69]

Sequence (349 aa):
MTDQLSAKAEKIRCDACPVMCFIAEGKSGACDRYANHGGDLIRLDPLTVIESGVPAVAFLGTGDAPSGWDGDMIQARRQFVTAVGAGTTYPDYKPAPFIVSQQVDDIDMVTVVTEGIFSYCGVKVKIDSDRHIGHERAIVRANGEAIGHVMTGEYGSKMLSLGGVDHLTGGSKKEGRATCDALLQLCNREAVDLEIDAGATLTVQAGQPPIINGVAEKLMRVGCGSATIGMFAQQWAPHVDEVVVVDDHITGVLSEHEAGKGLDMAPSGIKVMGRKSTPGRYFQVAEPGTGWGGTDVEDPLSILKPADPKKAWPGLRLLMISTTGEQWAYFELDAGLVPQPATISAPLL

Secondary structure (DSSP, 8-state):
---------SEEE--SSTT--EEEBT-B-TTSSEEEETTEEEE-S---BGGGT-----SS--S---SS----SS-TTS--B-STTT---TTSSSPPSEEEEEEETTEEEEEEE-PPPGGG-EEEEEE--SS----TTPEEEETTEEEEEEEEEETTEEEEEEE-HIIIIIS-HHHHHHHHHHHHHHHTT--EEEEETTS-EEEE-TTSPPEETTEE--S---S-HHHHHHHHHHHHTTT-SEEEEE-SS-EEETTTSHHHHHTTPPP---EESSEEEETTEEESSS-BSSSGGGBS-SSGGGGEEPP-TTT--TT-EEEEEESSSSSEEEEEE-TTS-EEE-PPPGGG-